Protein AF-A0A0L8V6G9-F1 (afdb_monomer_lite)

Secondary structure (DSSP, 8-state):
-HHHHHHHHHHHHHHHHSPPPPPP----TTTTT-HHHHHHHHSPPEEHHHHHS--GGGSPPGGG--TTHHHHHHHHHHHHHHHTTEEE-S--TT--HHHHHHHHHHTTTSEE---TTT-EEE----S-TTT-TTGGG--BTB---SS---GGGHHHHHHHHHHHHTTEEEEE-TTT--EEEEEHHHHH-HHHHHHHHS--GGG---GGGG-SS-EEEPPPPHHHHHHHHHHHHHT-S-HHHHHHHHHHHTSSSHHHHHHHHHHTSTTHHHHHHHHHHHHHHHHHHHHHHHHH--TT---------

Sequence (305 aa):
MKRYIEQLIEDLEQVAKNPPSPVYINTPPHLDNQPETAELALVPFKPISEWTSIPQEAFPQITDLEGDQWGRVNEAIFKVFDSLRLTLVDAPQEIPPEILYEVLTTNWDHPVQYLPSSGMDLELCTGNPQTCPYGDYCDCGEEFDEYELPEKFAACINPIAQSIDASLICYLNPETLEMEQIPKLLMDDPREYQLITGFGLEDEEMKHEQWEECYVFEPLDSSESFKIMERFAESLDDEILQEELFYVLNHRKPFANFKAVIDNSEHRENWFYFKMNWLEDHVKSIIYSEIHKIPGDSDDDELPF

pLDDT: mean 90.21, std 11.51, range [34.97, 98.56]

Structure (mmCIF, N/CA/C/O backbone):
data_AF-A0A0L8V6G9-F1
#
_entry.id   AF-A0A0L8V6G9-F1
#
loop_
_atom_site.group_PDB
_atom_site.id
_atom_site.type_symbol
_atom_site.label_atom_id
_atom_site.label_alt_id
_atom_site.label_comp_id
_atom_site.label_asym_id
_atom_site.label_entity_id
_atom_site.label_seq_id
_atom_site.pdbx_PDB_ins_code
_atom_site.Cartn_x
_atom_site.Cartn_y
_atom_site.Cartn_z
_atom_site.occupancy
_atom_site.B_iso_or_equiv
_atom_site.auth_seq_id
_atom_site.auth_comp_id
_atom_site.auth_asym_id
_atom_site.auth_atom_id
_atom_site.pdbx_PDB_model_num
ATOM 1 N N . MET A 1 1 ? -8.189 -11.793 41.006 1.00 89.25 1 MET A N 1
ATOM 2 C CA . MET A 1 1 ? -8.432 -11.409 39.608 1.00 89.25 1 MET A CA 1
ATOM 3 C C . MET A 1 1 ? -9.741 -11.962 39.053 1.00 89.25 1 MET A C 1
ATOM 5 O O . MET A 1 1 ? -10.603 -11.166 38.736 1.00 89.25 1 MET A O 1
ATOM 9 N N . LYS A 1 2 ? -9.982 -13.283 39.056 1.00 88.88 2 LYS A N 1
ATOM 10 C CA . LYS A 1 2 ? -11.203 -13.904 38.488 1.00 88.88 2 LYS A CA 1
ATOM 11 C C . LYS A 1 2 ? -12.544 -13.181 38.748 1.00 88.88 2 LYS A C 1
ATOM 13 O O . LYS A 1 2 ? -13.247 -12.867 37.801 1.00 88.88 2 LYS A O 1
ATOM 18 N N . ARG A 1 3 ? -12.873 -12.867 40.009 1.00 93.56 3 ARG A N 1
ATOM 19 C CA . ARG A 1 3 ? -14.121 -12.156 40.362 1.00 93.56 3 ARG A CA 1
ATOM 20 C C . ARG A 1 3 ? -14.205 -10.739 39.773 1.00 93.56 3 ARG A C 1
ATOM 22 O O . ARG A 1 3 ? -15.294 -10.263 39.499 1.00 93.56 3 ARG A O 1
ATOM 29 N N . TYR A 1 4 ? -13.067 -10.062 39.633 1.00 96.25 4 TYR A N 1
ATOM 30 C CA . TYR A 1 4 ? -13.008 -8.729 39.032 1.00 96.25 4 TYR A CA 1
ATOM 31 C C . TYR A 1 4 ? -13.302 -8.798 37.532 1.00 96.25 4 TYR A C 1
ATOM 33 O O . TYR A 1 4 ? -14.138 -8.048 37.055 1.00 96.25 4 TYR A O 1
ATOM 41 N N . ILE A 1 5 ? -12.706 -9.768 36.828 1.00 95.56 5 ILE A N 1
ATOM 42 C CA . ILE A 1 5 ? -12.992 -10.027 35.408 1.00 95.56 5 ILE A CA 1
ATOM 43 C C . ILE A 1 5 ? -14.471 -10.361 35.190 1.00 95.56 5 ILE A C 1
ATOM 45 O O . ILE A 1 5 ? -15.087 -9.845 34.267 1.00 95.56 5 ILE A O 1
ATOM 49 N N . GLU A 1 6 ? -15.054 -11.203 36.049 1.00 96.38 6 GLU A N 1
ATOM 50 C CA . GLU A 1 6 ? -16.485 -11.528 35.985 1.00 96.38 6 GLU A CA 1
ATOM 51 C C . GLU A 1 6 ? -17.355 -10.269 36.128 1.00 96.38 6 GLU A C 1
ATOM 53 O O . GLU A 1 6 ? -18.264 -10.081 35.327 1.00 96.38 6 GLU A O 1
ATOM 58 N N . GLN A 1 7 ? -17.029 -9.374 37.068 1.00 97.81 7 GLN A N 1
ATOM 59 C CA . GLN A 1 7 ? -17.737 -8.099 37.220 1.00 97.81 7 GLN A CA 1
ATOM 60 C C . GLN A 1 7 ? -17.552 -7.177 36.006 1.00 97.81 7 GLN A C 1
ATOM 62 O O . GLN A 1 7 ? -18.527 -6.615 35.528 1.00 97.81 7 GLN A O 1
ATOM 67 N N . LEU A 1 8 ? -16.329 -7.048 35.482 1.00 98.00 8 LEU A N 1
ATOM 68 C CA . LEU A 1 8 ? -16.043 -6.221 34.305 1.00 98.00 8 LEU A CA 1
ATOM 69 C C . LEU A 1 8 ? -16.854 -6.683 33.085 1.00 98.00 8 LEU A C 1
ATOM 71 O O . LEU A 1 8 ? -17.433 -5.865 32.377 1.00 98.00 8 LEU A O 1
ATOM 75 N N . ILE A 1 9 ? -16.933 -7.997 32.863 1.00 98.12 9 ILE A N 1
ATOM 76 C CA . ILE A 1 9 ? -17.753 -8.577 31.793 1.00 98.12 9 ILE A CA 1
ATOM 77 C C . ILE A 1 9 ? -19.237 -8.261 32.017 1.00 98.12 9 ILE A C 1
ATOM 79 O O . ILE A 1 9 ? -19.922 -7.880 31.071 1.00 98.12 9 ILE A O 1
ATOM 83 N N . GLU A 1 10 ? -19.743 -8.396 33.246 1.00 98.12 10 GLU A N 1
ATOM 84 C CA . GLU A 1 10 ? -21.129 -8.035 33.574 1.00 98.12 10 GLU A CA 1
ATOM 85 C C . GLU A 1 10 ? -21.419 -6.551 33.302 1.00 98.12 10 GLU A C 1
ATOM 87 O O . GLU A 1 10 ? -22.469 -6.230 32.741 1.00 98.12 10 GLU A O 1
ATOM 92 N N . ASP A 1 11 ? -20.484 -5.663 33.643 1.00 98.12 11 ASP A N 1
ATOM 93 C CA . ASP A 1 11 ? -20.607 -4.221 33.426 1.00 98.12 11 ASP A CA 1
ATOM 94 C C . ASP A 1 11 ? -20.636 -3.888 31.920 1.00 98.12 11 ASP A C 1
ATOM 96 O O . ASP A 1 11 ? -21.534 -3.173 31.464 1.00 98.12 11 ASP A O 1
ATOM 100 N N . LEU A 1 12 ? -19.734 -4.480 31.125 1.00 98.38 12 LEU A N 1
ATOM 101 C CA . LEU A 1 12 ? -19.726 -4.366 29.658 1.00 98.38 12 LEU A CA 1
ATOM 102 C C . LEU A 1 12 ? -21.033 -4.885 29.041 1.00 98.38 12 LEU A C 1
ATOM 104 O O . LEU A 1 12 ? -21.651 -4.218 28.211 1.00 98.38 12 LEU A O 1
ATOM 108 N N . GLU A 1 13 ? -21.515 -6.052 29.474 1.00 98.12 13 GLU A N 1
ATOM 109 C CA . GLU A 1 13 ? -22.782 -6.597 28.982 1.00 98.12 13 GLU A CA 1
ATOM 110 C C . GLU A 1 13 ? -23.989 -5.736 29.358 1.00 98.12 13 GLU A C 1
ATOM 112 O O . GLU A 1 13 ? -24.980 -5.692 28.622 1.00 98.12 13 GLU A O 1
ATOM 117 N N . GLN A 1 14 ? -23.948 -5.087 30.519 1.00 97.69 14 GLN A N 1
ATOM 118 C CA . GLN A 1 14 ? -25.017 -4.207 30.964 1.00 97.69 14 GLN A CA 1
ATOM 119 C C . GLN A 1 14 ? -25.092 -2.947 30.096 1.00 97.69 14 GLN A C 1
ATOM 121 O O . GLN A 1 14 ? -26.206 -2.533 29.751 1.00 97.69 14 GLN A O 1
ATOM 126 N N . VAL A 1 15 ? -23.936 -2.394 29.709 1.00 96.12 15 VAL A N 1
ATOM 127 C CA . VAL A 1 15 ? -23.827 -1.309 28.721 1.00 96.12 15 VAL A CA 1
ATOM 128 C C . VAL A 1 15 ? -24.344 -1.773 27.364 1.00 96.12 15 VAL A C 1
ATOM 130 O O . VAL A 1 15 ? -25.219 -1.125 26.803 1.00 96.12 15 VAL A O 1
ATOM 133 N N . ALA A 1 16 ? -23.908 -2.935 26.874 1.00 96.81 16 ALA A N 1
ATOM 134 C CA . ALA A 1 16 ? -24.360 -3.459 25.584 1.00 96.81 16 ALA A CA 1
ATOM 135 C C . ALA A 1 16 ? -25.889 -3.653 25.514 1.00 96.81 16 ALA A C 1
ATOM 137 O O . ALA A 1 16 ? -26.521 -3.397 24.490 1.00 96.81 16 ALA A O 1
ATOM 138 N N . LYS A 1 17 ? -26.515 -4.081 26.620 1.00 97.19 17 LYS A N 1
ATOM 139 C CA . LYS A 1 17 ? -27.981 -4.226 26.728 1.00 97.19 17 LYS A CA 1
ATOM 140 C C . LYS A 1 17 ? -28.710 -2.884 26.835 1.00 97.19 17 LYS A C 1
ATOM 142 O O . LYS A 1 17 ? -29.898 -2.823 26.526 1.00 97.19 17 LYS A O 1
ATOM 147 N N . ASN A 1 18 ? -28.037 -1.844 27.323 1.00 95.44 18 ASN A N 1
ATOM 148 C CA . ASN A 1 18 ? -28.608 -0.522 27.579 1.00 95.44 18 ASN A CA 1
ATOM 149 C C . ASN A 1 18 ? -27.632 0.554 27.081 1.00 95.44 18 ASN A C 1
ATOM 151 O O . ASN A 1 18 ? -27.023 1.241 27.910 1.00 95.44 18 ASN A O 1
ATOM 155 N N . PRO A 1 19 ? -27.455 0.683 25.751 1.00 91.19 19 PRO A N 1
ATOM 156 C CA . PRO A 1 19 ? -26.494 1.620 25.193 1.00 91.19 19 PRO A CA 1
ATOM 157 C C . PRO A 1 19 ? -26.839 3.061 25.598 1.00 91.19 19 PRO A C 1
ATOM 159 O O . PRO A 1 19 ? -28.000 3.360 25.921 1.00 91.19 19 PRO A O 1
ATOM 162 N N . PRO A 1 20 ? -25.853 3.975 25.583 1.00 87.56 20 PRO A N 1
ATOM 163 C CA . PRO A 1 20 ? -26.086 5.380 25.875 1.00 87.56 20 PRO A CA 1
ATOM 164 C C . PRO A 1 20 ? -27.191 5.959 24.987 1.00 87.56 20 PRO A C 1
ATOM 166 O O . PRO A 1 20 ? -27.474 5.485 23.885 1.00 87.56 20 PRO A O 1
ATOM 169 N N . SER A 1 21 ? -27.846 7.012 25.477 1.00 86.69 21 SER A N 1
ATOM 170 C CA . SER A 1 21 ? -28.822 7.729 24.656 1.00 86.69 21 SER A CA 1
ATOM 171 C C . SER A 1 21 ? -28.103 8.485 23.535 1.00 86.69 21 SER A C 1
ATOM 173 O O . SER A 1 21 ? -27.089 9.131 23.815 1.00 86.69 21 SER A O 1
ATOM 175 N N . PRO A 1 22 ? -28.630 8.459 22.298 1.00 84.38 22 PRO A N 1
ATOM 176 C CA . PRO A 1 22 ? -28.091 9.256 21.204 1.00 84.38 22 PRO A CA 1
ATOM 177 C C . PRO A 1 22 ? -28.001 10.737 21.573 1.00 84.38 22 PRO A C 1
ATOM 179 O O . PRO A 1 22 ? -28.870 11.274 22.271 1.00 84.38 22 PRO A O 1
ATOM 182 N N . VAL A 1 23 ? -26.956 11.407 21.091 1.00 86.81 23 VAL A N 1
ATOM 183 C CA . VAL A 1 23 ? -26.801 12.849 21.296 1.00 86.81 23 VAL A CA 1
ATOM 184 C C . VAL A 1 23 ? -27.902 13.586 20.545 1.00 86.81 23 VAL A C 1
ATOM 186 O O . VAL A 1 23 ? -28.171 13.321 19.377 1.00 86.81 23 VAL A O 1
ATOM 189 N N . TYR A 1 24 ? -28.530 14.552 21.213 1.00 86.56 24 TYR A N 1
ATOM 190 C CA . TYR A 1 24 ? -29.431 15.471 20.535 1.00 86.56 24 TYR A CA 1
ATOM 191 C C . TYR A 1 24 ? -28.632 16.385 19.601 1.00 86.56 24 TYR A C 1
ATOM 193 O O . TYR A 1 24 ? -27.825 17.195 20.063 1.00 86.56 24 TYR A O 1
ATOM 201 N N . ILE A 1 25 ? -28.899 16.284 18.301 1.00 87.31 25 ILE A N 1
ATOM 202 C CA . ILE A 1 25 ? -28.343 17.161 17.270 1.00 87.31 25 ILE A CA 1
ATOM 203 C C . ILE A 1 25 ? -29.410 18.151 16.797 1.00 87.31 25 ILE A C 1
ATOM 205 O O . ILE A 1 25 ? -30.581 17.807 16.644 1.00 87.31 25 ILE A O 1
ATOM 209 N N . ASN A 1 26 ? -29.013 19.404 16.576 1.00 86.69 26 ASN A N 1
ATOM 210 C CA . ASN A 1 26 ? -29.883 20.406 15.968 1.00 86.69 26 ASN A CA 1
ATOM 211 C C . ASN A 1 26 ? -29.598 20.465 14.465 1.00 86.69 26 ASN A C 1
ATOM 213 O O . ASN A 1 26 ? -28.656 21.142 14.053 1.00 86.69 26 ASN A O 1
ATOM 217 N N . THR A 1 27 ? -30.383 19.735 13.672 1.00 85.56 27 THR A N 1
ATOM 218 C CA . THR A 1 27 ? -30.190 19.624 12.222 1.00 85.56 27 THR A CA 1
ATOM 219 C C . THR A 1 27 ? -30.396 20.978 11.530 1.00 85.56 27 THR A C 1
ATOM 221 O O . THR A 1 27 ? -31.449 21.601 11.679 1.00 85.56 27 THR A O 1
ATOM 224 N N . PRO A 1 28 ? -29.398 21.480 10.784 1.00 87.38 28 PRO A N 1
ATOM 225 C CA . PRO A 1 28 ? -29.556 22.666 9.957 1.00 87.38 28 PRO A CA 1
ATOM 226 C C . PRO A 1 28 ? -30.560 22.432 8.816 1.00 87.38 28 PRO A C 1
ATOM 228 O O . PRO A 1 28 ? -30.533 21.357 8.222 1.00 87.38 28 PRO A O 1
ATOM 231 N N . PRO A 1 29 ? -31.313 23.458 8.367 1.00 90.06 29 PRO A N 1
ATOM 232 C CA . PRO A 1 29 ? -32.337 23.297 7.327 1.00 90.06 29 PRO A CA 1
ATOM 233 C C . PRO A 1 29 ? -31.860 22.683 6.001 1.00 90.06 29 PRO A C 1
ATOM 235 O O . PRO A 1 29 ? -32.641 22.089 5.264 1.00 90.06 29 PRO A O 1
ATOM 238 N N . HIS A 1 30 ? -30.576 22.841 5.662 1.00 88.31 30 HIS A N 1
ATOM 239 C CA . HIS A 1 30 ? -29.997 22.265 4.444 1.00 88.31 30 HIS A CA 1
ATOM 240 C C . HIS A 1 30 ? -29.691 20.762 4.567 1.00 88.31 30 HIS A C 1
ATOM 242 O O . HIS A 1 30 ? -29.497 20.115 3.543 1.00 88.31 30 HIS A O 1
ATOM 248 N N . LEU A 1 31 ? -29.688 20.212 5.787 1.00 87.62 31 LEU A N 1
ATOM 249 C CA . LEU A 1 31 ? -29.503 18.790 6.090 1.00 87.62 31 LEU A CA 1
ATOM 250 C C . LEU A 1 31 ? -30.796 18.110 6.575 1.00 87.62 31 LEU A C 1
ATOM 252 O O . LEU A 1 31 ? -30.770 16.927 6.895 1.00 87.62 31 LEU A O 1
ATOM 256 N N . ASP A 1 32 ? -31.940 18.808 6.592 1.00 85.62 32 ASP A N 1
ATOM 257 C CA . ASP A 1 32 ? -33.225 18.259 7.070 1.00 85.62 32 ASP A CA 1
ATOM 258 C C . ASP A 1 32 ? -33.639 16.970 6.337 1.00 85.62 32 ASP A C 1
ATOM 260 O O . ASP A 1 32 ? -34.279 16.096 6.917 1.00 85.62 32 ASP A O 1
ATOM 264 N N . ASN A 1 33 ? -33.253 16.836 5.064 1.00 89.19 33 ASN A N 1
ATOM 265 C CA . ASN A 1 33 ? -33.529 15.652 4.243 1.00 89.19 33 ASN A CA 1
ATOM 266 C C . ASN A 1 33 ? -32.351 14.659 4.187 1.00 89.19 33 ASN A C 1
ATOM 268 O O . ASN A 1 33 ? -32.408 13.699 3.422 1.00 89.19 33 ASN A O 1
ATOM 272 N N . GLN A 1 34 ? -31.279 14.900 4.947 1.00 88.56 34 GLN A N 1
ATOM 273 C CA . GLN A 1 34 ? -30.055 14.093 4.979 1.00 88.56 34 GLN A CA 1
ATOM 274 C C . GLN A 1 34 ? -29.669 13.771 6.435 1.00 88.56 34 GLN A C 1
ATOM 276 O O . GLN A 1 34 ? -28.651 14.255 6.934 1.00 88.56 34 GLN A O 1
ATOM 281 N N . PRO A 1 35 ? -30.492 12.978 7.148 1.00 85.12 35 PRO A N 1
ATOM 282 C CA . PRO A 1 35 ? -30.305 12.725 8.576 1.00 85.12 35 PRO A CA 1
ATOM 283 C C . PRO A 1 35 ? -28.973 12.036 8.901 1.00 85.12 35 PRO A C 1
ATOM 285 O O . PRO A 1 35 ? -28.348 12.404 9.886 1.00 85.12 35 PRO A O 1
ATOM 288 N N . GLU A 1 36 ? -28.504 11.107 8.064 1.00 89.94 36 GLU A N 1
ATOM 289 C CA . GLU A 1 36 ? -27.209 10.425 8.244 1.00 89.94 36 GLU A CA 1
ATOM 290 C C . GLU A 1 36 ? -26.031 11.398 8.087 1.00 89.94 36 GLU A C 1
ATOM 292 O O . GLU A 1 36 ? -25.122 11.423 8.911 1.00 89.94 36 GLU A O 1
ATOM 297 N N . THR A 1 37 ? -26.081 12.282 7.084 1.00 90.06 37 THR A N 1
ATOM 298 C CA . THR A 1 37 ? -25.073 13.338 6.897 1.00 90.06 37 THR A CA 1
ATOM 299 C C . THR A 1 37 ? -25.066 14.322 8.067 1.00 90.06 37 THR A C 1
ATOM 301 O O . THR A 1 37 ? -24.002 14.757 8.501 1.00 90.06 37 THR A O 1
ATOM 304 N N . ALA A 1 38 ? -26.241 14.670 8.602 1.00 90.50 38 ALA A N 1
ATOM 305 C CA . ALA A 1 38 ? -26.345 15.500 9.799 1.00 90.50 38 ALA A CA 1
ATOM 306 C C . ALA A 1 38 ? -25.770 14.802 11.038 1.00 90.50 38 ALA A C 1
ATOM 308 O O . ALA A 1 38 ? -25.087 15.448 11.827 1.00 90.50 38 ALA A O 1
ATOM 309 N N . GLU A 1 39 ? -26.035 13.505 11.207 1.00 91.19 39 GLU A N 1
ATOM 310 C CA . GLU A 1 39 ? -25.508 12.689 12.304 1.00 91.19 39 GLU A CA 1
ATOM 311 C C . GLU A 1 39 ? -23.975 12.668 12.264 1.00 91.19 39 GLU A C 1
ATOM 313 O O . GLU A 1 39 ? -23.335 13.118 13.216 1.00 91.19 39 GLU A O 1
ATOM 318 N N . LEU A 1 40 ? -23.395 12.288 11.121 1.00 91.88 40 LEU A N 1
ATOM 319 C CA . LEU A 1 40 ? -21.947 12.244 10.905 1.00 91.88 40 LEU A CA 1
ATOM 320 C C . LEU A 1 40 ? -21.272 13.606 11.133 1.00 91.88 40 LEU A C 1
ATOM 322 O O . LEU A 1 40 ? -20.196 13.678 11.721 1.00 91.88 40 LEU A O 1
ATOM 326 N N . ALA A 1 41 ? -21.899 14.702 10.697 1.00 91.44 41 ALA A N 1
ATOM 327 C CA . ALA A 1 41 ? -21.315 16.037 10.813 1.00 91.44 41 ALA A CA 1
ATOM 328 C C . ALA A 1 41 ? -21.434 16.661 12.217 1.00 91.44 41 ALA A C 1
ATOM 330 O O . ALA A 1 41 ? -20.657 17.557 12.551 1.00 91.44 41 ALA A O 1
ATOM 331 N N . LEU A 1 42 ? -22.434 16.267 13.017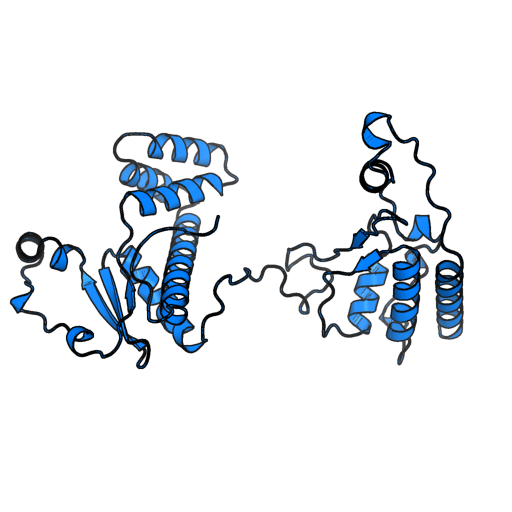 1.00 91.88 42 LEU A N 1
ATOM 332 C CA . LEU A 1 42 ? -22.801 16.975 14.254 1.00 91.88 42 LEU A CA 1
ATOM 333 C C . LEU A 1 42 ? -22.586 16.161 15.532 1.00 91.88 42 LEU A C 1
ATOM 335 O O . LEU A 1 42 ? -22.486 16.757 16.609 1.00 91.88 42 LEU A O 1
ATOM 339 N N . VAL A 1 43 ? -22.533 14.829 15.456 1.00 94.38 43 VAL A N 1
ATOM 340 C CA . VAL A 1 43 ? -22.208 13.993 16.617 1.00 94.38 43 VAL A CA 1
ATOM 341 C C . VAL A 1 43 ? -20.721 14.173 16.951 1.00 94.38 43 VAL A C 1
ATOM 343 O O . VAL A 1 43 ? -19.879 14.043 16.069 1.00 94.38 43 VAL A O 1
ATOM 346 N N . PRO A 1 44 ? -20.347 14.490 18.202 1.00 94.81 44 PRO A N 1
ATOM 347 C CA . PRO A 1 44 ? -18.946 14.683 18.553 1.00 94.81 44 PRO A CA 1
ATOM 348 C C . PRO A 1 44 ? -18.196 13.351 18.621 1.00 94.81 44 PRO A C 1
ATOM 350 O O . PRO A 1 44 ? -18.749 12.345 19.065 1.00 94.81 44 PRO A O 1
ATOM 353 N N . PHE A 1 45 ? -16.907 13.387 18.294 1.00 96.38 45 PHE A N 1
ATOM 354 C CA . PHE A 1 45 ? -15.980 12.324 18.667 1.00 96.38 45 PHE A CA 1
ATOM 355 C C . PHE A 1 45 ? -15.746 12.356 20.174 1.00 96.38 45 PHE A C 1
ATOM 357 O O . PHE A 1 45 ? -15.449 13.414 20.739 1.00 96.38 45 PHE A O 1
ATOM 364 N N . LYS A 1 46 ? -15.878 11.200 20.822 1.00 96.38 46 LYS A N 1
ATOM 365 C CA . LYS A 1 46 ? -15.528 11.009 22.230 1.00 96.38 46 LYS A CA 1
ATOM 366 C C . LYS A 1 46 ? -14.926 9.624 22.458 1.00 96.38 46 LYS A C 1
ATOM 368 O O . LYS A 1 46 ? -15.304 8.696 21.745 1.00 96.38 46 LYS A O 1
ATOM 373 N N . PRO A 1 47 ? -14.059 9.469 23.467 1.00 97.31 47 PRO A N 1
ATOM 374 C CA . PRO A 1 47 ? -13.616 8.165 23.949 1.00 97.31 47 PRO A CA 1
ATOM 375 C C . PRO A 1 47 ? -14.781 7.203 24.221 1.00 97.31 47 PRO A C 1
ATOM 377 O O . PRO A 1 47 ? -15.841 7.621 24.707 1.00 97.31 47 PRO A O 1
ATOM 380 N N . ILE A 1 48 ? -14.579 5.902 23.997 1.00 96.69 48 ILE A N 1
ATOM 381 C CA . ILE A 1 48 ? -15.577 4.874 24.348 1.00 96.69 48 ILE A CA 1
ATOM 382 C C . ILE A 1 48 ? -15.829 4.879 25.860 1.00 96.69 48 ILE A C 1
ATOM 384 O O . ILE A 1 48 ? -16.963 4.677 26.305 1.00 96.69 48 ILE A O 1
ATOM 388 N N . SER A 1 49 ? -14.816 5.202 26.666 1.00 97.25 49 SER A N 1
ATOM 389 C CA . SER A 1 49 ? -14.967 5.374 28.111 1.00 97.25 49 SER A CA 1
ATOM 390 C C . SER A 1 49 ? -15.980 6.449 28.503 1.00 97.25 49 SER A C 1
ATOM 392 O O . SER A 1 49 ? -16.736 6.255 29.455 1.00 97.25 49 SER A O 1
ATOM 394 N N . GLU A 1 50 ? -16.080 7.548 27.751 1.00 96.69 50 GLU A N 1
ATOM 395 C CA . GLU A 1 50 ? -17.085 8.586 27.993 1.00 96.69 50 GLU A CA 1
ATOM 396 C C . GLU A 1 50 ? -18.489 8.127 27.592 1.00 96.69 50 GLU A C 1
ATOM 398 O O . GLU A 1 50 ? -19.460 8.419 28.293 1.00 96.69 50 GLU A O 1
ATOM 403 N N . TRP A 1 51 ? -18.610 7.397 26.480 1.00 94.88 51 TRP A N 1
ATOM 404 C CA . TRP A 1 51 ? -19.893 6.861 26.020 1.00 94.88 51 TRP A CA 1
ATOM 405 C C . TRP A 1 51 ? -20.458 5.808 26.972 1.00 94.88 51 TRP A C 1
ATOM 407 O O . TRP A 1 51 ? -21.660 5.780 27.235 1.00 94.88 51 TRP A O 1
ATOM 417 N N . THR A 1 52 ? -19.588 4.951 27.496 1.00 95.25 52 THR A N 1
ATOM 418 C CA . THR A 1 52 ? -19.962 3.768 28.283 1.00 95.25 52 THR A CA 1
ATOM 419 C C . THR A 1 52 ? -19.867 3.992 29.789 1.00 95.25 52 THR A C 1
ATOM 421 O O . THR A 1 52 ? -20.428 3.220 30.561 1.00 95.25 52 THR A O 1
ATOM 424 N N . SER A 1 53 ? -19.180 5.056 30.219 1.00 95.81 53 SER A N 1
ATOM 425 C CA . SER A 1 53 ? -18.772 5.288 31.612 1.00 95.81 53 SER A CA 1
ATOM 426 C C . SER A 1 53 ? -17.859 4.196 32.195 1.00 95.81 53 SER A C 1
ATOM 428 O O . SER A 1 53 ? -17.733 4.098 33.417 1.00 95.81 53 SER A O 1
ATOM 430 N N . ILE A 1 54 ? -17.212 3.389 31.344 1.00 97.12 54 ILE A N 1
ATOM 431 C CA . ILE A 1 54 ? -16.206 2.394 31.737 1.00 97.12 54 ILE A CA 1
ATOM 432 C C . ILE A 1 54 ? -14.823 2.979 31.426 1.00 97.12 54 ILE A C 1
ATOM 434 O O . ILE A 1 54 ? -14.481 3.092 30.249 1.00 97.12 54 ILE A O 1
ATOM 438 N N . PRO A 1 55 ? -14.030 3.377 32.436 1.00 97.88 55 PRO A N 1
ATOM 439 C CA . PRO A 1 55 ? -12.718 3.976 32.204 1.00 97.88 55 PRO A CA 1
ATOM 440 C C . PRO A 1 55 ? -11.726 2.946 31.647 1.00 97.88 55 PRO A C 1
ATOM 442 O O . PRO A 1 55 ? -11.823 1.762 31.972 1.00 97.88 55 PRO A O 1
ATOM 445 N N . GLN A 1 56 ? -10.744 3.389 30.858 1.00 97.81 56 GLN A N 1
ATOM 446 C CA . GLN A 1 56 ? -9.707 2.511 30.304 1.00 97.81 56 GLN A CA 1
ATOM 447 C C . GLN A 1 56 ? -8.923 1.763 31.402 1.00 97.81 56 GLN A C 1
ATOM 449 O O . GLN A 1 56 ? -8.538 0.608 31.238 1.00 97.81 56 GLN A O 1
ATOM 454 N N . GLU A 1 57 ? -8.749 2.362 32.580 1.00 96.81 57 GLU A N 1
ATOM 455 C CA . GLU A 1 57 ? -8.070 1.729 33.715 1.00 96.81 57 GLU A CA 1
ATOM 456 C C . GLU A 1 57 ? -8.897 0.621 34.393 1.00 96.81 57 GLU A C 1
ATOM 458 O O . GLU A 1 57 ? -8.399 -0.046 35.303 1.00 96.81 57 GLU A O 1
ATOM 463 N N . ALA A 1 58 ? -10.155 0.414 33.983 1.00 97.31 58 ALA A N 1
ATOM 464 C CA . ALA A 1 58 ? -10.950 -0.734 34.418 1.00 97.31 58 ALA A CA 1
ATOM 465 C C . ALA A 1 58 ? -10.457 -2.054 33.802 1.00 97.31 58 ALA A C 1
ATOM 467 O O . ALA A 1 58 ? -10.781 -3.130 34.308 1.00 97.31 58 ALA A O 1
ATOM 468 N N . PHE A 1 59 ? -9.678 -1.994 32.721 1.00 97.81 59 PHE A N 1
ATOM 469 C CA . PHE A 1 59 ? -9.122 -3.181 32.090 1.00 97.81 59 PHE A CA 1
ATOM 470 C C . PHE A 1 59 ? -7.802 -3.580 32.774 1.00 97.81 59 PHE A C 1
ATOM 472 O O . PHE A 1 59 ? -6.875 -2.772 32.860 1.00 97.81 59 PHE A O 1
ATOM 479 N N . PRO A 1 60 ? -7.692 -4.814 33.301 1.00 95.69 60 PRO A N 1
ATOM 480 C CA . PRO A 1 60 ? -6.453 -5.286 33.908 1.00 95.69 60 PRO A CA 1
ATOM 481 C C . PRO A 1 60 ? -5.346 -5.479 32.871 1.00 95.69 60 PRO A C 1
ATOM 483 O O . PRO A 1 60 ? -5.606 -5.671 31.682 1.00 95.69 60 PRO A O 1
ATOM 486 N N . GLN A 1 61 ? -4.098 -5.467 33.336 1.00 93.31 61 GLN A N 1
ATOM 487 C CA . GLN A 1 61 ? -2.947 -5.701 32.468 1.00 93.31 61 GLN A CA 1
ATOM 488 C C . GLN A 1 61 ? -2.964 -7.133 31.947 1.00 93.31 61 GLN A C 1
ATOM 490 O O . GLN A 1 61 ? -3.377 -8.047 32.656 1.00 93.31 61 GLN A O 1
ATOM 495 N N . ILE A 1 62 ? -2.449 -7.347 30.740 1.00 91.31 62 ILE A N 1
ATOM 496 C CA . ILE A 1 62 ? -2.442 -8.657 30.081 1.00 91.31 62 ILE A CA 1
ATOM 497 C C . ILE A 1 62 ? -1.865 -9.778 30.970 1.00 91.31 62 ILE A C 1
ATOM 499 O O . ILE A 1 62 ? -2.400 -10.881 31.034 1.00 91.31 62 ILE A O 1
ATOM 503 N N . THR A 1 63 ? -0.831 -9.461 31.755 1.00 92.00 63 THR A N 1
ATOM 504 C CA . THR A 1 63 ? -0.160 -10.381 32.688 1.00 92.00 63 THR A CA 1
ATOM 505 C C . THR A 1 63 ? -1.008 -10.802 33.889 1.00 92.00 63 THR A C 1
ATOM 507 O O . THR A 1 63 ? -0.635 -11.736 34.596 1.00 92.00 63 THR A O 1
ATOM 510 N N . ASP A 1 64 ? -2.107 -10.097 34.161 1.00 92.19 64 ASP A N 1
ATOM 511 C CA . ASP A 1 64 ? -3.039 -10.413 35.242 1.00 92.19 64 ASP A CA 1
ATOM 512 C C . ASP A 1 64 ? -4.106 -11.437 34.816 1.00 92.19 64 ASP A C 1
ATOM 514 O O . ASP A 1 64 ? -4.790 -12.004 35.678 1.00 92.19 64 ASP A O 1
ATOM 518 N N . LEU A 1 65 ? -4.279 -11.661 33.508 1.00 92.06 65 LEU A N 1
ATOM 519 C CA . LEU A 1 65 ? -5.283 -12.567 32.958 1.00 92.06 65 LEU A CA 1
ATOM 520 C C . LEU A 1 65 ? -4.724 -13.988 32.804 1.00 92.06 65 LEU A C 1
ATOM 522 O O . LEU A 1 65 ? -3.548 -14.209 32.530 1.00 92.06 65 LEU A O 1
ATOM 526 N N . GLU A 1 66 ? -5.599 -14.977 32.975 1.00 90.31 66 GLU A N 1
ATOM 527 C CA . GLU A 1 66 ? -5.268 -16.398 32.859 1.00 90.31 66 GLU A CA 1
ATOM 528 C C . GLU A 1 66 ? -6.309 -17.143 32.013 1.00 90.31 66 GLU A C 1
ATOM 530 O O . GLU A 1 66 ? -7.500 -16.821 32.023 1.00 90.31 66 GLU A O 1
ATOM 535 N N . GLY A 1 67 ? -5.879 -18.213 31.339 1.00 88.25 67 GLY A N 1
ATOM 536 C CA . GLY A 1 67 ? -6.779 -19.114 30.617 1.00 88.25 67 GLY A CA 1
ATOM 537 C C . GLY A 1 67 ? -7.491 -18.420 29.456 1.00 88.25 67 GLY A C 1
ATOM 538 O O . GLY A 1 67 ? -6.836 -17.904 28.562 1.00 88.25 67 GLY A O 1
ATOM 539 N N . ASP A 1 68 ? -8.822 -18.420 29.469 1.00 91.44 68 ASP A N 1
ATOM 540 C CA . ASP A 1 68 ? -9.696 -17.886 28.415 1.00 91.44 68 ASP A CA 1
ATOM 541 C C . ASP A 1 68 ? -10.232 -16.468 28.708 1.00 91.44 68 ASP A C 1
ATOM 543 O O . ASP A 1 68 ? -11.139 -15.987 28.029 1.00 91.44 68 ASP A O 1
ATOM 547 N N . GLN A 1 69 ? -9.700 -15.783 29.727 1.00 95.06 69 GLN A N 1
ATOM 548 C CA . GLN A 1 69 ? -10.257 -14.515 30.220 1.00 95.06 69 GLN A CA 1
ATOM 549 C C . GLN A 1 69 ? -10.253 -13.384 29.181 1.00 95.06 69 GLN A C 1
ATOM 551 O O . GLN A 1 69 ? -11.295 -12.777 28.966 1.00 95.06 69 GLN A O 1
ATOM 556 N N . TRP A 1 70 ? -9.124 -13.137 28.519 1.00 95.06 70 TRP A N 1
ATOM 557 C CA . TRP A 1 70 ? -8.944 -12.220 27.382 1.00 95.06 70 TRP A CA 1
ATOM 558 C C . TRP A 1 70 ? -10.029 -12.410 26.318 1.00 95.06 70 TRP A C 1
ATOM 560 O O . TRP A 1 70 ? -10.760 -11.473 26.021 1.00 95.06 70 TRP A O 1
ATOM 570 N N . GLY A 1 71 ? -10.225 -13.642 25.833 1.00 95.69 71 GLY A N 1
ATOM 571 C CA . GLY A 1 71 ? -11.258 -13.948 24.838 1.00 95.69 71 GLY A CA 1
ATOM 572 C C . GLY A 1 71 ? -12.668 -13.582 25.310 1.00 95.69 71 GLY A C 1
ATOM 573 O O . GLY A 1 71 ? -13.417 -12.933 24.587 1.00 95.69 71 GLY A O 1
ATOM 574 N N . ARG A 1 72 ? -13.012 -13.904 26.561 1.00 97.31 72 ARG A N 1
ATOM 575 C CA . ARG A 1 72 ? -14.322 -13.556 27.136 1.00 97.31 72 ARG A CA 1
ATOM 576 C C . ARG A 1 72 ? -14.521 -12.051 27.322 1.00 97.31 72 ARG A C 1
ATOM 578 O O . ARG A 1 72 ? -15.648 -11.574 27.206 1.00 97.31 72 ARG A O 1
ATOM 585 N N . VAL A 1 73 ? -13.459 -11.306 27.638 1.00 97.94 73 VAL A N 1
ATOM 586 C CA . VAL A 1 73 ? -13.526 -9.839 27.709 1.00 97.94 73 VAL A CA 1
ATOM 587 C C . VAL A 1 73 ? -13.656 -9.246 26.305 1.00 97.94 73 VAL A C 1
ATOM 589 O O . VAL A 1 73 ? -14.510 -8.386 26.118 1.00 97.94 73 VAL A O 1
ATOM 592 N N . ASN A 1 74 ? -12.925 -9.757 25.310 1.00 98.06 74 ASN A N 1
ATOM 593 C CA . ASN A 1 74 ? -13.061 -9.337 23.910 1.00 98.06 74 ASN A CA 1
ATOM 594 C C . ASN A 1 74 ? -14.495 -9.542 23.409 1.00 98.06 74 ASN A C 1
ATOM 596 O O . ASN A 1 74 ? -15.089 -8.623 22.858 1.00 98.06 74 ASN A O 1
ATOM 600 N N . GLU A 1 75 ? -15.100 -10.705 23.672 1.00 98.31 75 GLU A N 1
ATOM 601 C CA . GLU A 1 75 ? -16.510 -10.963 23.344 1.00 98.31 75 GLU A CA 1
ATOM 602 C C . GLU A 1 75 ? -17.461 -9.939 23.987 1.00 98.31 75 GLU A C 1
ATOM 604 O O . GLU A 1 75 ? -18.450 -9.531 23.377 1.00 98.31 75 GLU A O 1
ATOM 609 N N . ALA A 1 76 ? -17.192 -9.524 25.227 1.00 98.44 76 ALA A N 1
ATOM 610 C CA . ALA A 1 76 ? -17.990 -8.512 25.912 1.00 98.44 76 ALA A CA 1
ATOM 611 C C . ALA A 1 76 ? -17.771 -7.106 25.327 1.00 98.44 76 ALA A C 1
ATOM 613 O O . ALA A 1 76 ? -18.738 -6.359 25.183 1.00 98.44 76 ALA A O 1
ATOM 614 N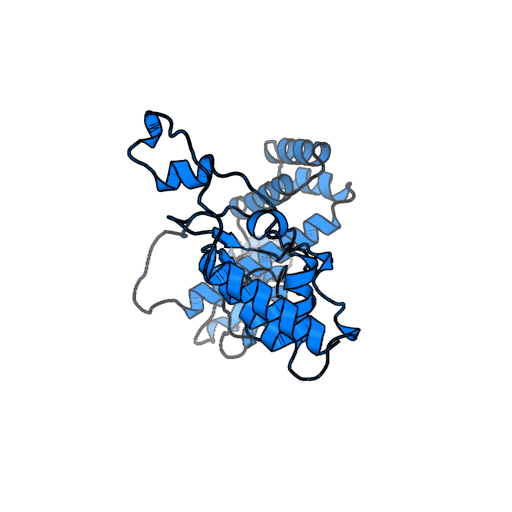 N . ILE A 1 77 ? -16.537 -6.772 24.940 1.00 98.56 77 ILE A N 1
ATOM 615 C CA . ILE A 1 77 ? -16.192 -5.532 24.233 1.00 98.56 77 ILE A CA 1
ATOM 616 C C . ILE A 1 77 ? -16.914 -5.459 22.883 1.00 98.56 77 ILE A C 1
ATOM 618 O O . ILE A 1 77 ? -17.566 -4.456 22.606 1.00 98.56 77 ILE A O 1
ATOM 622 N N . PHE A 1 78 ? -16.897 -6.524 22.076 1.00 98.44 78 PHE A N 1
ATOM 623 C CA . PHE A 1 78 ? -17.589 -6.523 20.782 1.00 98.44 78 PHE A CA 1
ATOM 624 C C . PHE A 1 78 ? -19.104 -6.349 20.921 1.00 98.44 78 PHE A C 1
ATOM 626 O O . PHE A 1 78 ? -19.703 -5.624 20.138 1.00 98.44 78 PHE A O 1
ATOM 633 N N . LYS A 1 79 ? -19.731 -6.889 21.976 1.00 98.56 79 LYS A N 1
ATOM 634 C CA . LYS A 1 79 ? -21.147 -6.589 22.267 1.00 98.56 79 LYS A CA 1
ATOM 635 C C . LYS A 1 79 ? -21.381 -5.097 22.536 1.00 98.56 79 LYS A C 1
ATOM 637 O O . LYS A 1 79 ? -22.433 -4.569 22.180 1.00 98.56 79 LYS A O 1
ATOM 642 N N . VAL A 1 80 ? -20.434 -4.420 23.191 1.00 98.06 80 VAL A N 1
ATOM 643 C CA . VAL A 1 80 ? -20.494 -2.963 23.381 1.00 98.06 80 VAL A CA 1
ATOM 644 C C . VAL A 1 80 ? -20.344 -2.254 22.037 1.00 98.06 80 VAL A C 1
ATOM 646 O O . VAL A 1 80 ? -21.151 -1.372 21.749 1.00 98.06 80 VAL A O 1
ATOM 649 N N . PHE A 1 81 ? -19.394 -2.668 21.195 1.00 98.06 81 PHE A N 1
ATOM 650 C CA . PHE A 1 81 ? -19.209 -2.114 19.849 1.00 98.06 81 PHE A CA 1
ATOM 651 C C . PHE A 1 81 ? -20.481 -2.260 19.008 1.00 98.06 81 PHE A C 1
ATOM 653 O O . PHE A 1 81 ? -20.994 -1.255 18.523 1.00 98.06 81 PHE A O 1
ATOM 660 N N . ASP A 1 82 ? -21.081 -3.452 18.966 1.00 97.62 82 ASP A N 1
ATOM 661 C CA . ASP A 1 82 ? -22.355 -3.714 18.286 1.00 97.62 82 ASP A CA 1
ATOM 662 C C . ASP A 1 82 ? -23.472 -2.785 18.789 1.00 97.62 82 ASP A C 1
ATOM 664 O O . ASP A 1 82 ? -24.242 -2.227 18.003 1.00 97.62 82 ASP A O 1
ATOM 668 N N . SER A 1 83 ? -23.557 -2.574 20.110 1.00 96.62 83 SER A N 1
ATOM 669 C CA . SER A 1 83 ? -24.565 -1.691 20.716 1.00 96.62 83 SER A CA 1
ATOM 670 C C . SER A 1 83 ? -24.375 -0.214 20.353 1.00 96.62 83 SER A C 1
ATOM 672 O O . SER A 1 83 ? -25.346 0.545 20.327 1.00 96.62 83 SER A O 1
ATOM 674 N N . LEU A 1 84 ? -23.136 0.176 20.046 1.00 95.94 84 LEU A N 1
ATOM 675 C CA . LEU A 1 84 ? -22.746 1.507 19.589 1.00 95.94 84 LEU A CA 1
ATOM 676 C C . LEU A 1 84 ? -22.659 1.606 18.054 1.00 95.94 84 LEU A C 1
ATOM 678 O O . LEU A 1 84 ? -22.349 2.678 17.541 1.00 95.94 84 LEU A O 1
ATOM 682 N N . ARG A 1 85 ? -22.954 0.521 17.321 1.00 96.38 85 ARG A N 1
ATOM 683 C CA . ARG A 1 85 ? -22.742 0.394 15.868 1.00 96.38 85 ARG A CA 1
ATOM 684 C C . ARG A 1 85 ? -21.317 0.741 15.422 1.00 96.38 85 ARG A C 1
ATOM 686 O O . ARG A 1 85 ? -21.132 1.414 14.410 1.00 96.38 85 ARG A O 1
ATOM 693 N N . LEU A 1 86 ? -20.333 0.293 16.192 1.00 97.75 86 LEU A N 1
ATOM 694 C CA . LEU A 1 86 ? -18.922 0.369 15.831 1.00 97.75 86 LEU A CA 1
ATOM 695 C C . LEU A 1 86 ? -18.508 -0.938 15.155 1.00 97.75 86 LEU A C 1
ATOM 697 O O . LEU A 1 86 ? -18.752 -2.012 15.705 1.00 97.75 86 LEU A O 1
ATOM 701 N N . THR A 1 87 ? -17.851 -0.842 14.005 1.00 97.75 87 THR A N 1
ATOM 702 C CA . THR A 1 87 ? -17.274 -1.993 13.302 1.00 97.75 87 THR A CA 1
ATOM 703 C C . THR A 1 87 ? -15.762 -1.844 13.303 1.00 97.75 87 THR A C 1
ATOM 705 O O . THR A 1 87 ? -15.255 -0.903 12.712 1.00 97.75 87 THR A O 1
ATOM 708 N N . LEU A 1 88 ? -15.028 -2.744 13.962 1.00 96.81 88 LEU A N 1
ATOM 709 C CA . LEU A 1 88 ? -13.566 -2.767 13.860 1.00 96.81 88 LEU A CA 1
ATOM 710 C C . LEU A 1 88 ? -13.189 -3.389 12.510 1.00 96.81 88 LEU A C 1
ATOM 712 O O . LEU A 1 88 ? -13.355 -4.597 12.337 1.00 96.81 88 LEU A O 1
ATOM 716 N N . VAL A 1 89 ? -12.768 -2.566 11.551 1.00 95.12 89 VAL A N 1
ATOM 717 C CA . VAL A 1 89 ? -12.622 -2.988 10.142 1.00 95.12 89 VAL A CA 1
ATOM 718 C C . VAL A 1 89 ? -11.227 -3.497 9.791 1.00 95.12 89 VAL A C 1
ATOM 720 O O . VAL A 1 89 ? -11.068 -4.208 8.805 1.00 95.12 89 VAL A O 1
ATOM 723 N N . ASP A 1 90 ? -10.233 -3.176 10.611 1.00 93.19 90 ASP A N 1
ATOM 724 C CA . ASP A 1 90 ? -8.815 -3.398 10.326 1.00 93.19 90 ASP A CA 1
ATOM 725 C C . ASP A 1 90 ? -8.154 -4.431 11.251 1.00 93.19 90 ASP A C 1
ATOM 727 O O . ASP A 1 90 ? -6.933 -4.578 11.257 1.00 93.19 90 ASP A O 1
ATOM 731 N N . ALA A 1 91 ? -8.947 -5.161 12.041 1.00 93.19 91 ALA A N 1
ATOM 732 C CA . ALA A 1 91 ? -8.433 -6.250 12.860 1.00 93.19 91 ALA A CA 1
ATOM 733 C C . ALA A 1 91 ? -7.967 -7.423 11.972 1.00 93.19 91 ALA A C 1
ATOM 735 O O . ALA A 1 91 ? -8.780 -7.970 11.218 1.00 93.19 91 ALA A O 1
ATOM 736 N N . PRO A 1 92 ? -6.707 -7.883 12.096 1.00 91.56 92 PRO A N 1
ATOM 737 C CA . PRO A 1 92 ? -6.218 -9.028 11.332 1.00 91.56 92 PRO A CA 1
ATOM 738 C C . PRO A 1 92 ? -7.011 -10.311 11.626 1.00 91.56 92 PRO A C 1
ATOM 740 O O . PRO A 1 92 ? -7.338 -10.596 12.780 1.00 91.56 92 PRO A O 1
ATOM 743 N N . GLN A 1 93 ? -7.287 -11.129 10.601 1.00 83.81 93 GLN A N 1
ATOM 744 C CA . GLN A 1 93 ? -8.158 -12.313 10.736 1.00 83.81 93 GLN A CA 1
ATOM 745 C C . GLN A 1 93 ? -7.623 -13.377 11.711 1.00 83.81 93 GLN A C 1
ATOM 747 O O . GLN A 1 93 ? -8.411 -14.066 12.359 1.00 83.81 93 GLN A O 1
ATOM 752 N N . GLU A 1 94 ? -6.299 -13.512 11.828 1.00 88.81 94 GLU A N 1
ATOM 753 C CA . GLU A 1 94 ? -5.640 -14.530 12.662 1.00 88.81 94 GLU A CA 1
ATOM 754 C C . GLU A 1 94 ? -4.985 -13.948 13.927 1.00 88.81 94 GLU A C 1
ATOM 756 O O . GLU A 1 94 ? -4.108 -14.575 14.525 1.00 88.81 94 GLU A O 1
ATOM 761 N N . ILE A 1 95 ? -5.407 -12.755 14.365 1.00 93.25 95 ILE A N 1
ATOM 762 C CA . ILE A 1 95 ? -4.849 -12.129 15.567 1.00 93.25 95 ILE A CA 1
ATOM 763 C C . ILE A 1 95 ? -5.119 -12.986 16.823 1.00 93.25 95 ILE A C 1
ATOM 765 O O . ILE A 1 95 ? -6.269 -13.360 17.092 1.00 93.25 95 ILE A O 1
ATOM 769 N N . PRO A 1 96 ? -4.094 -13.301 17.641 1.00 94.81 96 PRO A N 1
ATOM 770 C CA . PRO A 1 96 ? -4.304 -14.035 18.880 1.00 94.81 96 PRO A CA 1
ATOM 771 C C . PRO A 1 96 ? -5.214 -13.260 19.851 1.00 94.81 96 PRO A C 1
ATOM 773 O O . PRO A 1 96 ? -5.059 -12.040 19.987 1.00 94.81 96 PRO A O 1
ATOM 776 N N . PRO A 1 97 ? -6.138 -13.929 20.572 1.00 95.00 97 PRO A N 1
ATOM 777 C CA . PRO A 1 97 ? -7.076 -13.268 21.483 1.00 95.00 97 PRO A CA 1
ATOM 778 C C . PRO A 1 97 ? -6.405 -12.386 22.539 1.00 95.00 97 PRO A C 1
ATOM 780 O O . PRO A 1 97 ? -6.966 -11.370 22.950 1.00 95.00 97 PRO A O 1
ATOM 783 N N . GLU A 1 98 ? -5.213 -12.771 22.982 1.00 94.44 98 GLU A N 1
ATOM 784 C CA . GLU A 1 98 ? -4.393 -12.013 23.913 1.00 94.44 98 GLU A CA 1
ATOM 785 C C . GLU A 1 98 ? -3.934 -10.657 23.377 1.00 94.44 98 GLU A C 1
ATOM 787 O O . GLU A 1 98 ? -4.027 -9.655 24.085 1.00 94.44 98 GLU A O 1
ATOM 792 N N . ILE A 1 99 ? -3.482 -10.629 22.124 1.00 94.38 99 ILE A N 1
ATOM 793 C CA . ILE A 1 99 ? -3.013 -9.417 21.455 1.00 94.38 99 ILE A CA 1
ATOM 794 C C . ILE A 1 99 ? -4.213 -8.537 21.133 1.00 94.38 99 ILE A C 1
ATOM 796 O O . ILE A 1 99 ? -4.187 -7.341 21.397 1.00 94.38 99 ILE A O 1
ATOM 800 N N . LEU A 1 100 ? -5.312 -9.134 20.663 1.00 96.81 100 LEU A N 1
ATOM 801 C CA . LEU A 1 100 ? -6.554 -8.404 20.433 1.00 96.81 100 LEU A CA 1
ATOM 802 C C . LEU A 1 100 ? -7.076 -7.747 21.720 1.00 96.81 100 LEU A C 1
ATOM 804 O O . LEU A 1 100 ? -7.518 -6.603 21.688 1.00 96.81 100 LEU A O 1
ATOM 808 N N . TYR A 1 101 ? -6.983 -8.434 22.863 1.00 97.62 101 TYR A N 1
ATOM 809 C CA . TYR A 1 101 ? -7.329 -7.851 24.161 1.00 97.62 101 TYR A CA 1
ATOM 810 C C . TYR A 1 101 ? -6.461 -6.632 24.485 1.00 97.62 101 TYR A C 1
ATOM 812 O O . TYR A 1 101 ? -6.983 -5.588 24.879 1.00 97.62 101 TYR A O 1
ATOM 820 N N . GLU A 1 102 ? -5.145 -6.742 24.307 1.00 96.12 102 GLU A N 1
ATOM 821 C CA . GLU A 1 102 ? -4.227 -5.628 24.538 1.00 96.12 102 GLU A CA 1
ATOM 822 C C . GLU A 1 102 ? -4.547 -4.440 23.623 1.00 96.12 102 GLU A C 1
ATOM 824 O O . GLU A 1 102 ? -4.701 -3.324 24.114 1.00 96.12 102 GLU A O 1
ATOM 829 N N . VAL A 1 103 ? -4.762 -4.675 22.326 1.00 97.19 103 VAL A N 1
ATOM 830 C CA . VAL A 1 103 ? -5.138 -3.641 21.349 1.00 97.19 103 VAL A CA 1
ATOM 831 C C . VAL A 1 103 ? -6.428 -2.930 21.759 1.00 97.19 103 VAL A C 1
ATOM 833 O O . VAL A 1 103 ? -6.438 -1.705 21.887 1.00 97.19 103 VAL A O 1
ATOM 836 N N . LEU A 1 104 ? -7.506 -3.682 22.011 1.00 98.06 104 LEU A N 1
ATOM 837 C CA . LEU A 1 104 ? -8.821 -3.120 22.334 1.00 98.06 104 LEU A CA 1
ATOM 838 C C . LEU A 1 104 ? -8.795 -2.295 23.626 1.00 98.06 104 LEU A C 1
ATOM 840 O O . LEU A 1 104 ? -9.412 -1.236 23.707 1.00 98.06 104 LEU A O 1
ATOM 844 N N . THR A 1 105 ? -8.089 -2.783 24.647 1.00 97.69 105 THR A N 1
ATOM 845 C CA . THR A 1 105 ? -8.076 -2.148 25.971 1.00 97.69 105 THR A CA 1
ATOM 846 C C . THR A 1 105 ? -7.108 -0.975 26.055 1.00 97.69 105 THR A C 1
ATOM 848 O O . THR A 1 105 ? -7.427 0.025 26.692 1.00 97.69 105 THR A O 1
ATOM 851 N N . THR A 1 106 ? -5.959 -1.030 25.379 1.00 96.44 106 THR A N 1
ATOM 852 C CA . THR A 1 106 ? -5.014 0.100 25.325 1.00 96.44 106 THR A CA 1
ATOM 853 C C . THR A 1 106 ? -5.518 1.256 24.462 1.00 96.44 106 THR A C 1
ATOM 855 O O . THR A 1 106 ? -5.131 2.398 24.708 1.00 96.44 106 THR A O 1
ATOM 858 N N . ASN A 1 107 ? -6.422 0.979 23.516 1.00 97.12 107 ASN A N 1
ATOM 859 C CA . ASN A 1 107 ? -7.063 1.971 22.650 1.00 97.12 107 ASN A CA 1
ATOM 860 C C . ASN A 1 107 ? -8.520 2.263 23.044 1.00 97.12 107 ASN A C 1
ATOM 862 O O . ASN A 1 107 ? -9.273 2.820 22.248 1.00 97.12 107 ASN A O 1
ATOM 866 N N . TRP A 1 108 ? -8.941 1.923 24.266 1.00 97.75 108 TRP A N 1
ATOM 867 C CA . TRP A 1 108 ? -10.319 2.150 24.715 1.00 97.75 108 TRP A CA 1
ATOM 868 C C . TRP A 1 108 ? -10.723 3.634 24.691 1.00 97.75 108 TRP A C 1
ATOM 870 O O . TRP A 1 108 ? -11.883 3.971 24.442 1.00 97.75 108 TRP A O 1
ATOM 880 N N . ASP A 1 109 ? -9.756 4.531 24.892 1.00 97.00 109 ASP A N 1
ATOM 881 C CA . ASP A 1 109 ? -9.966 5.974 24.795 1.00 97.00 109 ASP A CA 1
ATOM 882 C C . ASP A 1 109 ? -9.803 6.552 23.377 1.00 97.00 109 ASP A C 1
ATOM 884 O O . ASP A 1 109 ? -9.830 7.775 23.204 1.00 97.00 109 ASP A O 1
ATOM 888 N N . HIS A 1 110 ? -9.684 5.705 22.345 1.00 94.81 110 HIS A N 1
ATOM 889 C CA . HIS A 1 110 ? -9.710 6.162 20.958 1.00 94.81 110 HIS A CA 1
ATOM 890 C C . HIS A 1 110 ? -11.030 6.915 20.675 1.00 94.81 110 HIS A C 1
ATOM 892 O O . HIS A 1 110 ? -12.110 6.410 21.005 1.00 94.81 110 HIS A O 1
ATOM 898 N N . PRO A 1 111 ? -10.990 8.136 20.105 1.00 96.19 111 PRO A N 1
ATOM 899 C CA . PRO A 1 111 ? -12.201 8.913 19.867 1.00 96.19 111 PRO A CA 1
ATOM 900 C C . PRO A 1 111 ? -13.103 8.271 18.806 1.00 96.19 111 PRO A C 1
ATOM 902 O O . PRO A 1 111 ? -12.689 8.077 17.671 1.00 96.19 111 PRO A O 1
ATOM 905 N N . VAL A 1 112 ? -14.370 8.035 19.147 1.00 96.75 112 VAL A N 1
ATOM 906 C CA . VAL A 1 112 ? -15.392 7.495 18.237 1.00 96.75 112 VAL A CA 1
ATOM 907 C C . VAL A 1 112 ? -16.665 8.340 18.248 1.00 96.75 112 VAL A C 1
ATOM 909 O O . VAL A 1 112 ? -16.970 9.041 19.221 1.00 96.75 112 VAL A O 1
ATOM 912 N N . GLN A 1 113 ? -17.447 8.251 17.177 1.00 95.31 113 GLN A N 1
ATOM 913 C CA . GLN A 1 113 ? -18.805 8.775 17.096 1.00 95.31 113 GLN A CA 1
ATOM 914 C C . GLN A 1 113 ? -19.802 7.636 17.308 1.00 95.31 113 GLN A C 1
ATOM 916 O O . GLN A 1 113 ? -19.788 6.631 16.605 1.00 95.31 113 GLN A O 1
ATOM 921 N N . TYR A 1 114 ? -20.722 7.813 18.253 1.00 94.88 114 TYR A N 1
ATOM 922 C CA . TYR A 1 114 ? -21.873 6.927 18.361 1.00 94.88 114 TYR A CA 1
ATOM 923 C C . TYR A 1 114 ? -22.936 7.362 17.345 1.00 94.88 114 TYR A C 1
ATOM 925 O O . TYR A 1 114 ? -23.633 8.356 17.569 1.00 94.88 114 TYR A O 1
ATOM 933 N N . LEU A 1 115 ? -23.040 6.620 16.238 1.00 94.38 115 LEU A N 1
ATOM 934 C CA . LEU A 1 115 ? -23.923 6.905 15.101 1.00 94.38 115 LEU A CA 1
ATOM 935 C C . LEU A 1 115 ? -25.020 5.824 14.980 1.00 94.38 115 LEU A C 1
ATOM 937 O O . LEU A 1 115 ? -24.856 4.845 14.249 1.00 94.38 115 LEU A O 1
ATOM 941 N N . PRO A 1 116 ? -26.151 5.944 15.705 1.00 91.62 116 PRO A N 1
ATOM 942 C CA . PRO A 1 116 ? -27.234 4.963 15.665 1.00 91.62 116 PRO A CA 1
ATOM 943 C C . PRO A 1 116 ? -27.847 4.716 14.285 1.00 91.62 116 PRO A C 1
ATOM 945 O O . PRO A 1 116 ? -28.514 3.693 14.120 1.00 91.62 116 PRO A O 1
ATOM 948 N N . SER A 1 117 ? -27.694 5.633 13.326 1.00 89.56 117 SER A N 1
ATOM 949 C CA . SER A 1 117 ? -28.278 5.485 11.990 1.00 89.56 117 SER A CA 1
ATOM 950 C C . SER A 1 117 ? -27.289 4.840 11.023 1.00 89.56 117 SER A C 1
ATOM 952 O O . SER A 1 117 ? -27.604 3.779 10.477 1.00 89.56 117 SER A O 1
ATOM 954 N N . SER A 1 118 ? -26.096 5.422 10.864 1.00 88.69 118 SER A N 1
ATOM 955 C CA . SER A 1 118 ? -25.094 4.967 9.886 1.00 88.69 118 SER A CA 1
ATOM 956 C C . SER A 1 118 ? -24.103 3.931 10.421 1.00 88.69 118 SER A C 1
ATOM 958 O O . SER A 1 118 ? -23.601 3.127 9.646 1.00 88.69 118 SER A O 1
ATOM 960 N N . GLY A 1 119 ? -23.840 3.920 11.731 1.00 94.56 119 GLY A N 1
ATOM 961 C CA . GLY A 1 119 ? -22.667 3.248 12.296 1.00 94.56 119 GLY A CA 1
ATOM 962 C C . GLY A 1 119 ? -21.363 3.987 11.988 1.00 94.56 119 GLY A C 1
ATOM 963 O O . GLY A 1 119 ? -21.363 4.979 11.255 1.00 94.56 119 GLY A O 1
ATOM 964 N N . MET A 1 120 ? -20.274 3.520 12.595 1.00 95.81 120 MET A N 1
ATOM 965 C CA . MET A 1 120 ? -18.919 4.026 12.385 1.00 95.81 120 MET A CA 1
ATOM 966 C C . MET A 1 120 ? -17.954 2.857 12.199 1.00 95.81 120 MET A C 1
ATOM 968 O O . MET A 1 120 ? -17.948 1.919 13.000 1.00 95.81 120 MET A O 1
ATOM 972 N N . ASP A 1 121 ? -17.105 2.969 11.186 1.00 97.06 121 ASP A N 1
ATOM 973 C CA . ASP A 1 121 ? -15.945 2.103 11.032 1.00 97.06 121 ASP A CA 1
ATOM 974 C C . ASP A 1 121 ? -14.836 2.607 11.965 1.00 97.06 121 ASP A C 1
ATOM 976 O O . ASP A 1 121 ? -14.496 3.793 11.988 1.00 97.06 121 ASP A O 1
ATOM 980 N N . LEU A 1 122 ? -14.346 1.709 12.812 1.00 96.50 122 LEU A N 1
ATOM 981 C CA . LEU A 1 122 ? -13.250 1.931 13.738 1.00 96.50 122 LEU A CA 1
ATOM 982 C C . LEU A 1 122 ? -11.989 1.327 13.127 1.00 96.50 122 LEU A C 1
ATOM 984 O O . LEU A 1 122 ? -11.940 0.124 12.869 1.00 96.50 122 LEU A O 1
ATOM 988 N N . GLU A 1 123 ? -10.981 2.172 12.958 1.00 95.19 123 GLU A N 1
ATOM 989 C CA . GLU A 1 123 ? -9.636 1.805 12.528 1.00 95.19 123 GLU A CA 1
ATOM 990 C C . GLU A 1 123 ? -8.658 2.154 13.656 1.00 95.19 123 GLU A C 1
ATOM 992 O O . GLU A 1 123 ? -8.661 3.269 14.182 1.00 95.19 123 GLU A O 1
ATOM 997 N N . LEU A 1 124 ? -7.846 1.183 14.065 1.00 95.38 124 LEU A N 1
ATOM 998 C CA . LEU A 1 124 ? -6.791 1.338 15.071 1.00 95.38 124 LEU A CA 1
ATOM 999 C C . LEU A 1 124 ? -5.387 1.246 14.459 1.00 95.38 124 LEU A C 1
ATOM 1001 O O . LEU A 1 124 ? -4.418 1.713 15.060 1.00 95.38 124 LEU A O 1
ATOM 1005 N N . CYS A 1 125 ? -5.267 0.664 13.270 1.00 92.81 125 CYS A N 1
ATOM 1006 C CA . CYS A 1 125 ? -4.071 0.648 12.457 1.00 92.81 125 CYS A CA 1
ATOM 1007 C C . CYS A 1 125 ? -3.629 2.083 12.163 1.00 92.81 125 CYS A C 1
ATOM 1009 O O . CYS A 1 125 ? -4.399 2.926 11.709 1.00 92.81 125 CYS A O 1
ATOM 1011 N N . THR A 1 126 ? -2.354 2.368 12.410 1.00 88.69 126 THR A N 1
ATOM 1012 C CA . THR A 1 126 ? -1.781 3.700 12.180 1.00 88.69 126 THR A CA 1
ATOM 1013 C C . THR A 1 126 ? -1.203 3.861 10.776 1.00 88.69 126 THR A C 1
ATOM 1015 O O . THR A 1 126 ? -0.668 4.924 10.462 1.00 88.69 126 THR A O 1
ATOM 1018 N N . GLY A 1 127 ? -1.217 2.798 9.963 1.00 84.50 127 GLY A N 1
ATOM 1019 C CA . GLY A 1 127 ? -0.496 2.730 8.690 1.00 84.50 127 GLY A CA 1
ATOM 1020 C C . GLY A 1 127 ? 1.032 2.752 8.835 1.00 84.50 127 GLY A C 1
ATOM 1021 O O . GLY A 1 127 ? 1.738 2.819 7.834 1.00 84.50 127 GLY A O 1
ATOM 1022 N N . ASN A 1 128 ? 1.565 2.722 10.063 1.00 79.94 128 ASN A N 1
ATOM 1023 C CA . ASN A 1 128 ? 2.997 2.788 10.338 1.00 79.94 128 ASN A CA 1
ATOM 1024 C C . ASN A 1 128 ? 3.436 1.556 11.150 1.00 79.94 128 ASN A C 1
ATOM 1026 O O . ASN A 1 128 ? 3.047 1.444 12.318 1.00 79.94 128 ASN A O 1
ATOM 1030 N N . PRO A 1 129 ? 4.315 0.692 10.604 1.00 82.56 129 PRO A N 1
ATOM 1031 C CA . PRO A 1 129 ? 4.783 -0.521 11.279 1.00 82.56 129 PRO A CA 1
ATOM 1032 C C . PRO A 1 129 ? 5.355 -0.300 12.689 1.00 82.56 129 PRO A C 1
ATOM 1034 O O . PRO A 1 129 ? 5.295 -1.187 13.533 1.00 82.56 129 PRO A O 1
ATOM 1037 N N . GLN A 1 130 ? 5.922 0.878 12.977 1.00 80.88 130 GLN A N 1
ATOM 1038 C CA . GLN A 1 130 ? 6.535 1.172 14.279 1.00 80.88 130 GLN A CA 1
ATOM 1039 C C . GLN A 1 130 ? 5.527 1.569 15.359 1.00 80.88 130 GLN A C 1
ATOM 1041 O O . GLN A 1 130 ? 5.837 1.470 16.547 1.00 80.88 130 GLN A O 1
ATOM 1046 N N . THR A 1 131 ? 4.358 2.076 14.967 1.00 85.06 131 THR A N 1
ATOM 1047 C CA . THR A 1 131 ? 3.333 2.571 15.899 1.00 85.06 131 THR A CA 1
ATOM 1048 C C . THR A 1 131 ? 2.028 1.790 15.820 1.00 85.06 131 THR A C 1
ATOM 1050 O O . THR A 1 131 ? 1.112 2.091 16.582 1.00 85.06 131 THR A O 1
ATOM 1053 N N . CYS A 1 132 ? 1.936 0.803 14.926 1.00 90.06 132 CYS A N 1
ATOM 1054 C CA . CYS A 1 132 ? 0.734 0.012 14.728 1.00 90.06 132 CYS A CA 1
ATOM 1055 C C . CYS A 1 132 ? 0.407 -0.816 15.983 1.00 90.06 132 CYS A C 1
ATOM 1057 O O . CYS A 1 132 ? 1.241 -1.619 16.414 1.00 90.06 132 CYS A O 1
ATOM 1059 N N . PRO A 1 133 ? -0.806 -0.684 16.555 1.00 92.38 133 PRO A N 1
ATOM 1060 C CA . PRO A 1 133 ? -1.217 -1.463 17.722 1.00 92.38 133 PRO A CA 1
ATOM 1061 C C . PRO A 1 133 ? -1.200 -2.973 17.478 1.00 92.38 133 PRO A C 1
ATOM 1063 O O . PRO A 1 133 ? -0.979 -3.744 18.408 1.00 92.38 133 PRO A O 1
ATOM 1066 N N . TYR A 1 134 ? -1.419 -3.396 16.233 1.00 93.31 134 TYR A N 1
ATOM 1067 C CA . TYR A 1 134 ? -1.439 -4.803 15.846 1.00 93.31 134 TYR A CA 1
ATOM 1068 C C . TYR A 1 134 ? -0.039 -5.428 15.722 1.00 93.31 134 TYR A C 1
ATOM 1070 O O . TYR A 1 134 ? 0.068 -6.654 15.677 1.00 93.31 134 TYR A O 1
ATOM 1078 N N . GLY A 1 135 ? 1.029 -4.620 15.698 1.00 88.50 135 GLY A N 1
ATOM 1079 C CA . GLY A 1 135 ? 2.412 -5.092 15.596 1.00 88.50 135 GLY A CA 1
ATOM 1080 C C . GLY A 1 135 ? 2.632 -6.038 14.412 1.00 88.50 135 GLY A C 1
ATOM 1081 O O . GLY A 1 135 ? 2.138 -5.788 13.317 1.00 88.50 135 GLY A O 1
ATOM 1082 N N . ASP A 1 136 ? 3.319 -7.155 14.663 1.00 87.88 136 ASP A N 1
ATOM 1083 C CA . ASP A 1 136 ? 3.679 -8.167 13.653 1.00 87.88 136 ASP A CA 1
ATOM 1084 C C . ASP A 1 136 ? 2.472 -8.888 13.009 1.00 87.88 136 ASP A C 1
ATOM 1086 O O . ASP A 1 136 ? 2.659 -9.704 12.110 1.00 87.88 136 ASP A O 1
ATOM 1090 N N . TYR A 1 137 ? 1.243 -8.649 13.484 1.00 90.81 137 TYR A N 1
ATOM 1091 C CA . TYR A 1 137 ? 0.029 -9.280 12.948 1.00 90.81 137 TYR A CA 1
ATOM 1092 C C . TYR A 1 137 ? -0.665 -8.449 11.872 1.00 90.81 137 TYR A C 1
ATOM 1094 O O . TYR A 1 137 ? -1.614 -8.940 11.265 1.00 90.81 137 TYR A O 1
ATOM 1102 N N . CYS A 1 138 ? -0.245 -7.202 11.663 1.00 86.31 138 CYS A N 1
ATOM 1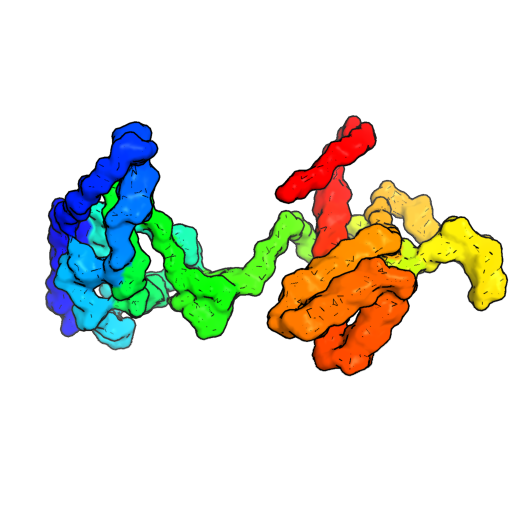103 C CA . CYS A 1 138 ? -0.793 -6.348 10.622 1.00 86.31 138 CYS A CA 1
ATOM 1104 C C . CYS A 1 138 ? 0.238 -6.145 9.517 1.00 86.31 138 CYS A C 1
ATOM 1106 O O . CYS A 1 138 ? 1.416 -5.919 9.774 1.00 86.31 138 CYS A O 1
ATOM 1108 N N . ASP A 1 139 ? -0.252 -6.191 8.290 1.00 79.88 139 ASP A N 1
ATOM 1109 C CA . ASP A 1 139 ? 0.435 -5.908 7.031 1.00 79.88 139 ASP A CA 1
ATOM 1110 C C . ASP A 1 139 ? 0.498 -4.400 6.731 1.00 79.88 139 ASP A C 1
ATOM 1112 O O . ASP A 1 139 ? 0.758 -3.975 5.608 1.00 79.88 139 ASP A O 1
ATOM 1116 N N . CYS A 1 140 ? 0.263 -3.540 7.727 1.00 74.81 140 CYS A N 1
ATOM 1117 C CA . CYS A 1 140 ? 0.302 -2.101 7.522 1.00 74.81 140 CYS A CA 1
ATOM 1118 C C . CYS A 1 140 ? 1.687 -1.652 7.053 1.00 74.81 140 CYS A C 1
ATOM 1120 O O . CYS A 1 140 ? 2.696 -1.914 7.708 1.00 74.81 140 CYS A O 1
ATOM 1122 N N . GLY A 1 141 ? 1.728 -0.929 5.938 1.00 62.41 141 GLY A N 1
ATOM 1123 C CA . GLY A 1 141 ? 2.983 -0.512 5.320 1.00 62.41 141 GLY A CA 1
ATOM 1124 C C . GLY A 1 141 ? 3.601 -1.560 4.392 1.00 62.41 141 GLY A C 1
ATOM 1125 O O . GLY A 1 141 ? 4.627 -1.260 3.787 1.00 62.41 141 GLY A O 1
ATOM 1126 N N . GLU A 1 142 ? 2.991 -2.739 4.230 1.00 61.72 142 GLU A N 1
ATOM 1127 C CA . GLU A 1 142 ? 3.144 -3.484 2.983 1.00 61.72 142 GLU A CA 1
ATOM 1128 C C . GLU A 1 142 ? 2.420 -2.674 1.899 1.00 61.72 142 GLU A C 1
ATOM 1130 O O . GLU A 1 142 ? 1.246 -2.322 2.040 1.00 61.72 142 GLU A O 1
ATOM 1135 N N . GLU A 1 143 ? 3.156 -2.265 0.861 1.00 55.38 143 GLU A N 1
ATOM 1136 C CA . GLU A 1 143 ? 2.545 -1.648 -0.314 1.00 55.38 143 GLU A CA 1
ATOM 1137 C C . GLU A 1 143 ? 1.499 -2.632 -0.837 1.00 55.38 143 GLU A C 1
ATOM 1139 O O . GLU A 1 143 ? 1.814 -3.794 -1.090 1.00 55.38 143 GLU A O 1
ATOM 1144 N N . PHE A 1 144 ? 0.247 -2.181 -0.944 1.00 51.97 144 PHE A N 1
ATOM 1145 C CA . PHE A 1 144 ? -0.794 -2.932 -1.630 1.00 51.97 144 PHE A CA 1
ATOM 1146 C C . PHE A 1 144 ? -0.264 -3.248 -3.030 1.00 51.97 144 PHE A C 1
ATOM 1148 O O . PHE A 1 144 ? -0.173 -2.345 -3.864 1.00 51.97 144 PHE A O 1
ATOM 1155 N N . ASP A 1 145 ? 0.158 -4.494 -3.265 1.00 61.47 145 ASP A N 1
ATOM 1156 C CA . ASP A 1 145 ? 0.604 -4.906 -4.589 1.00 61.47 145 ASP A CA 1
ATOM 1157 C C . ASP A 1 145 ? -0.647 -4.999 -5.454 1.00 61.47 145 ASP A C 1
ATOM 1159 O O . ASP A 1 145 ? -1.361 -6.002 -5.453 1.00 61.47 145 ASP A O 1
ATOM 1163 N N . GLU A 1 146 ? -0.940 -3.903 -6.154 1.00 68.69 146 GLU A N 1
ATOM 1164 C CA . GLU A 1 146 ? -2.066 -3.791 -7.080 1.00 68.69 146 GLU A CA 1
ATOM 1165 C C . GLU A 1 146 ? -2.054 -4.931 -8.117 1.00 68.69 146 GLU A C 1
ATOM 1167 O O . GLU A 1 146 ? -3.093 -5.307 -8.663 1.00 68.69 146 GLU A O 1
ATOM 1172 N N . TYR A 1 147 ? -0.883 -5.532 -8.345 1.00 79.31 147 TYR A N 1
ATOM 1173 C CA . TYR A 1 147 ? -0.664 -6.604 -9.295 1.00 79.31 147 TYR A CA 1
ATOM 1174 C C . TYR A 1 147 ? -0.489 -7.946 -8.566 1.00 79.31 147 TYR A C 1
ATOM 1176 O O . TYR A 1 147 ? 0.615 -8.332 -8.184 1.00 79.31 147 TYR A O 1
ATOM 1184 N N . GLU A 1 148 ? -1.566 -8.730 -8.443 1.00 83.19 148 GLU A N 1
ATOM 1185 C CA . GLU A 1 148 ? -1.483 -10.129 -7.988 1.00 83.19 148 GLU A CA 1
ATOM 1186 C C . GLU A 1 148 ? -0.754 -11.003 -9.033 1.00 83.19 148 GLU A C 1
ATOM 1188 O O . GLU A 1 148 ? -1.365 -11.652 -9.889 1.00 83.19 148 GLU A O 1
ATOM 1193 N N . LEU A 1 149 ? 0.581 -11.005 -8.999 1.00 88.62 149 LEU A N 1
ATOM 1194 C CA . LEU A 1 149 ? 1.418 -11.749 -9.940 1.00 88.62 149 LEU A CA 1
ATOM 1195 C C . LEU A 1 149 ? 1.824 -13.131 -9.409 1.00 88.62 149 LEU A C 1
ATOM 1197 O O . LEU A 1 149 ? 2.148 -13.283 -8.231 1.00 88.62 149 LEU A O 1
ATOM 1201 N N . PRO A 1 150 ? 1.924 -14.155 -10.281 1.00 91.56 150 PRO A N 1
ATOM 1202 C CA . PRO A 1 150 ? 2.529 -15.427 -9.905 1.00 91.56 150 PRO A CA 1
ATOM 1203 C C . PRO A 1 150 ? 3.973 -15.250 -9.407 1.00 91.56 150 PRO A C 1
ATOM 1205 O O . PRO A 1 150 ? 4.800 -14.662 -10.107 1.00 91.56 150 PRO A O 1
ATOM 1208 N N . GLU A 1 151 ? 4.314 -15.866 -8.266 1.00 91.00 151 GLU A N 1
ATOM 1209 C CA . GLU A 1 151 ? 5.641 -15.768 -7.619 1.00 91.00 151 GLU A CA 1
ATOM 1210 C C . GLU A 1 151 ? 6.825 -16.034 -8.567 1.00 91.00 151 GLU A C 1
ATOM 1212 O O . GLU A 1 151 ? 7.918 -15.503 -8.368 1.00 91.00 151 GLU A O 1
ATOM 1217 N N . LYS A 1 152 ? 6.620 -16.831 -9.630 1.00 94.06 152 LYS A N 1
ATOM 1218 C CA . LYS A 1 152 ? 7.656 -17.143 -10.628 1.00 94.06 152 LYS A CA 1
ATOM 1219 C C . LYS A 1 152 ? 8.271 -15.893 -11.276 1.00 94.06 152 LYS A C 1
ATOM 1221 O O . LYS A 1 152 ? 9.433 -15.942 -11.667 1.00 94.06 152 LYS A O 1
ATOM 1226 N N . PHE A 1 153 ? 7.534 -14.782 -11.356 1.00 95.31 153 PHE A N 1
ATOM 1227 C CA . PHE A 1 153 ? 8.011 -13.536 -11.963 1.00 95.31 153 PHE A CA 1
ATOM 1228 C C . PHE A 1 153 ? 8.812 -12.639 -11.004 1.00 95.31 153 PHE A C 1
ATOM 1230 O O . PHE A 1 153 ? 9.494 -11.721 -11.457 1.00 95.31 153 PHE A O 1
ATOM 1237 N N . ALA A 1 154 ? 8.816 -12.916 -9.695 1.00 92.50 154 ALA A N 1
ATOM 1238 C CA . ALA A 1 154 ? 9.495 -12.073 -8.705 1.00 92.50 154 ALA A CA 1
ATOM 1239 C C . ALA A 1 154 ? 10.980 -11.834 -9.042 1.00 92.50 154 ALA A C 1
ATOM 1241 O O . ALA A 1 154 ? 11.493 -10.724 -8.928 1.00 92.50 154 ALA A O 1
ATOM 1242 N N . ALA A 1 155 ? 11.671 -12.872 -9.525 1.00 93.69 155 ALA A N 1
ATOM 1243 C CA . ALA A 1 155 ? 13.095 -12.801 -9.837 1.00 93.69 155 ALA A CA 1
ATOM 1244 C C . ALA A 1 155 ? 13.427 -12.017 -11.121 1.00 93.69 155 ALA A C 1
ATOM 1246 O O . ALA A 1 155 ? 14.590 -11.654 -11.305 1.00 93.69 155 ALA A O 1
ATOM 1247 N N . CYS A 1 156 ? 12.458 -11.772 -12.014 1.00 96.12 156 CYS A N 1
ATOM 1248 C CA . CYS A 1 156 ? 12.698 -11.050 -13.268 1.00 96.12 156 CYS A CA 1
ATOM 1249 C C . CYS A 1 156 ? 12.293 -9.572 -13.220 1.00 96.12 156 CYS A C 1
ATOM 1251 O O . CYS A 1 156 ? 12.826 -8.804 -14.015 1.00 96.12 156 CYS A O 1
ATOM 1253 N N . ILE A 1 157 ? 11.442 -9.149 -12.277 1.00 96.69 157 ILE A N 1
ATOM 1254 C CA . ILE A 1 157 ? 10.946 -7.762 -12.195 1.00 96.69 157 ILE A CA 1
ATOM 1255 C C . ILE A 1 157 ? 12.094 -6.740 -12.139 1.00 96.69 157 ILE A C 1
ATOM 1257 O O . ILE A 1 157 ? 12.224 -5.910 -13.038 1.00 96.69 157 ILE A O 1
ATOM 1261 N N . ASN A 1 158 ? 12.982 -6.846 -11.145 1.00 96.12 158 ASN A N 1
ATOM 1262 C CA . ASN A 1 158 ? 14.091 -5.901 -10.990 1.00 96.12 158 ASN A CA 1
ATOM 1263 C C . ASN A 1 158 ? 15.089 -5.928 -12.178 1.00 96.12 158 ASN A C 1
ATOM 1265 O O . ASN A 1 158 ? 15.429 -4.858 -12.686 1.00 96.12 158 ASN A O 1
ATOM 1269 N N . PRO A 1 159 ? 15.540 -7.093 -12.695 1.00 97.81 159 PRO A N 1
ATOM 1270 C CA . PRO A 1 159 ? 16.370 -7.138 -13.905 1.00 97.81 159 PRO A CA 1
ATOM 1271 C C . PRO A 1 159 ? 15.742 -6.478 -15.141 1.00 97.81 159 PRO A C 1
ATOM 1273 O O . PRO A 1 159 ? 16.444 -5.821 -15.917 1.00 97.81 159 PRO A O 1
ATOM 1276 N N . ILE A 1 160 ? 14.430 -6.632 -15.335 1.00 98.25 160 ILE A N 1
ATOM 1277 C CA . ILE A 1 160 ? 13.714 -5.993 -16.444 1.00 98.25 160 ILE A CA 1
ATOM 1278 C C . ILE A 1 160 ? 13.654 -4.478 -16.215 1.00 98.25 160 ILE A C 1
ATOM 1280 O O . ILE A 1 160 ? 14.008 -3.722 -17.118 1.00 98.25 160 ILE A O 1
ATOM 1284 N N . ALA A 1 161 ? 13.323 -4.023 -15.003 1.00 97.56 161 ALA A N 1
ATOM 1285 C CA . ALA A 1 161 ? 13.321 -2.602 -14.647 1.00 97.56 161 ALA A CA 1
ATOM 1286 C C . ALA A 1 161 ? 14.688 -1.936 -14.908 1.00 97.56 161 ALA A C 1
ATOM 1288 O O . ALA A 1 161 ? 14.764 -0.870 -15.522 1.00 97.56 161 ALA A O 1
ATOM 1289 N N . GLN A 1 162 ? 15.791 -2.603 -14.546 1.00 97.00 162 GLN A N 1
ATOM 1290 C CA . GLN A 1 162 ? 17.148 -2.137 -14.863 1.00 97.00 162 GLN A CA 1
ATOM 1291 C C . GLN A 1 162 ? 17.418 -2.064 -16.374 1.00 97.00 162 GLN A C 1
ATOM 1293 O O . GLN A 1 162 ? 18.131 -1.171 -16.832 1.00 97.00 162 GLN A O 1
ATOM 1298 N N . SER A 1 163 ? 16.857 -2.990 -17.154 1.00 97.75 163 SER A N 1
ATOM 1299 C CA . SER A 1 163 ? 16.990 -2.994 -18.616 1.00 97.75 163 SER A CA 1
ATOM 1300 C C . SER A 1 163 ? 16.284 -1.784 -19.235 1.00 97.75 163 SER A C 1
ATOM 1302 O O . SER A 1 163 ? 16.883 -1.081 -20.051 1.00 97.75 163 SER A O 1
ATOM 1304 N N . ILE A 1 164 ? 15.068 -1.481 -18.768 1.00 97.19 164 ILE A N 1
ATOM 1305 C CA . ILE A 1 164 ? 14.302 -0.289 -19.162 1.00 97.19 164 ILE A CA 1
ATOM 1306 C C . ILE A 1 164 ? 15.090 0.985 -18.815 1.00 97.19 164 ILE A C 1
ATOM 1308 O O . ILE A 1 164 ? 15.274 1.847 -19.677 1.00 97.19 164 ILE A O 1
ATOM 1312 N N . ASP A 1 165 ? 15.635 1.087 -17.594 1.00 95.44 165 ASP A N 1
ATOM 1313 C CA . ASP A 1 165 ? 16.465 2.229 -17.170 1.00 95.44 165 ASP A CA 1
ATOM 1314 C C . ASP A 1 165 ? 17.710 2.416 -18.057 1.00 95.44 165 ASP A C 1
ATOM 1316 O O . ASP A 1 165 ? 18.086 3.539 -18.405 1.00 95.44 165 ASP A O 1
ATOM 1320 N N . ALA A 1 166 ? 18.318 1.307 -18.485 1.00 95.25 166 ALA A N 1
ATOM 1321 C CA . ALA A 1 166 ? 19.477 1.279 -19.371 1.00 95.25 166 ALA A CA 1
ATOM 1322 C C . ALA A 1 166 ? 19.143 1.497 -20.861 1.00 95.25 166 ALA A C 1
ATOM 1324 O O . ALA A 1 166 ? 20.042 1.424 -21.701 1.00 95.25 166 ALA A O 1
ATOM 1325 N N . SER A 1 167 ? 17.884 1.798 -21.206 1.00 94.25 167 SER A N 1
ATOM 1326 C CA . SER A 1 167 ? 17.415 1.953 -22.593 1.00 94.25 167 SER A CA 1
ATOM 1327 C C . SER A 1 167 ? 17.582 0.687 -23.450 1.00 94.25 167 SER A C 1
ATOM 1329 O O . SER A 1 167 ? 17.879 0.755 -24.649 1.00 94.25 167 SER A O 1
ATOM 1331 N N . LEU A 1 168 ? 17.385 -0.477 -22.831 1.00 96.38 168 LEU A N 1
ATOM 1332 C CA . LEU A 1 168 ? 17.340 -1.784 -23.481 1.00 96.38 168 LEU A CA 1
ATOM 1333 C C . LEU A 1 168 ? 15.889 -2.270 -23.557 1.00 96.38 168 LEU A C 1
ATOM 1335 O O . LEU A 1 168 ? 15.154 -2.192 -22.576 1.00 96.38 168 LEU A O 1
ATOM 1339 N N . ILE A 1 169 ? 15.501 -2.812 -24.705 1.00 97.12 169 ILE A N 1
ATOM 1340 C CA . ILE A 1 169 ? 14.277 -3.599 -24.844 1.00 97.12 169 ILE A CA 1
ATOM 1341 C C . ILE A 1 169 ? 14.536 -4.944 -24.178 1.00 97.12 169 ILE A C 1
ATOM 1343 O O . ILE A 1 169 ? 15.540 -5.593 -24.484 1.00 97.12 169 ILE A O 1
ATOM 1347 N N . CYS A 1 170 ? 13.659 -5.364 -23.271 1.00 98.12 170 CYS A N 1
ATOM 1348 C CA . CYS A 1 170 ? 13.733 -6.689 -22.674 1.00 98.12 170 CYS A CA 1
ATOM 1349 C C . CYS A 1 170 ? 12.625 -7.582 -23.231 1.00 98.12 170 CYS A C 1
ATOM 1351 O O . CYS A 1 170 ? 11.457 -7.209 -23.235 1.00 98.12 170 CYS A O 1
ATOM 1353 N N . TYR A 1 171 ? 13.008 -8.769 -23.682 1.00 97.75 171 TYR A N 1
ATOM 1354 C CA . TYR A 1 171 ? 12.121 -9.840 -24.104 1.00 97.75 171 TYR A CA 1
ATOM 1355 C C . TYR A 1 171 ? 12.145 -10.925 -23.031 1.00 97.75 171 TYR A C 1
ATOM 1357 O O . TYR A 1 171 ? 13.224 -11.369 -22.634 1.00 97.75 171 TYR A O 1
ATOM 1365 N N . LEU A 1 172 ? 10.974 -11.370 -22.579 1.00 97.94 172 LEU A N 1
ATOM 1366 C CA . LEU A 1 172 ? 10.820 -12.421 -21.573 1.00 97.94 172 LEU A CA 1
ATOM 1367 C C . LEU A 1 172 ? 10.012 -13.584 -22.147 1.00 97.94 172 LEU A C 1
ATOM 1369 O O . LEU A 1 172 ? 8.900 -13.387 -22.634 1.00 97.94 172 LEU A O 1
ATOM 1373 N N . ASN A 1 173 ? 10.533 -14.801 -22.023 1.00 96.81 173 ASN A N 1
ATOM 1374 C CA . ASN A 1 173 ? 9.745 -16.014 -22.206 1.00 96.81 173 ASN A CA 1
ATOM 1375 C C . ASN A 1 173 ? 8.987 -16.320 -20.897 1.00 96.81 173 ASN A C 1
ATOM 1377 O O . ASN A 1 173 ? 9.634 -16.662 -19.902 1.00 96.81 173 ASN A O 1
ATOM 1381 N N . PRO A 1 174 ? 7.646 -16.225 -20.849 1.00 95.06 174 PRO A N 1
ATOM 1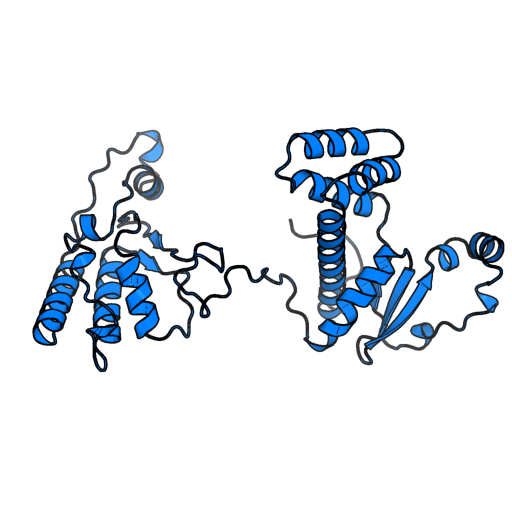382 C CA . PRO A 1 174 ? 6.896 -16.361 -19.596 1.00 95.06 174 PRO A CA 1
ATOM 1383 C C . PRO A 1 174 ? 6.893 -17.790 -19.025 1.00 95.06 174 PRO A C 1
ATOM 1385 O O . PRO A 1 174 ? 6.624 -17.980 -17.833 1.00 95.06 174 PRO A O 1
ATOM 1388 N N . GLU A 1 175 ? 7.217 -18.796 -19.840 1.00 94.69 175 GLU A N 1
ATOM 1389 C CA . GLU A 1 175 ? 7.251 -20.203 -19.434 1.00 94.69 175 GLU A CA 1
ATOM 1390 C C . GLU A 1 175 ? 8.617 -20.619 -18.885 1.00 94.69 175 GLU A C 1
ATOM 1392 O O . GLU A 1 175 ? 8.695 -21.290 -17.854 1.00 94.69 175 GLU A O 1
ATOM 1397 N N . THR A 1 176 ? 9.705 -20.217 -19.546 1.00 96.06 176 THR A N 1
ATOM 1398 C CA . THR A 1 176 ? 11.072 -20.586 -19.138 1.00 96.06 176 THR A CA 1
ATOM 1399 C C . THR A 1 176 ? 11.749 -19.542 -18.257 1.00 96.06 176 THR A C 1
ATOM 1401 O O . THR A 1 176 ? 12.757 -19.858 -17.622 1.00 96.06 176 THR A O 1
ATOM 1404 N N . LEU A 1 177 ? 11.211 -18.317 -18.222 1.00 95.62 177 LEU A N 1
ATOM 1405 C CA . LEU A 1 177 ? 11.815 -17.121 -17.628 1.00 95.62 177 LEU A CA 1
ATOM 1406 C C . LEU A 1 177 ? 13.173 -16.745 -18.247 1.00 95.62 177 LEU A C 1
ATOM 1408 O O . LEU A 1 177 ? 13.950 -15.999 -17.647 1.00 95.62 177 LEU A O 1
ATOM 1412 N N . GLU A 1 178 ? 13.482 -17.259 -19.446 1.00 96.62 178 GLU A N 1
ATOM 1413 C CA . GLU A 1 178 ? 14.632 -16.784 -20.214 1.00 96.62 178 GLU A CA 1
ATOM 1414 C C . GLU A 1 178 ? 14.385 -15.337 -20.653 1.00 96.62 178 GLU A C 1
ATOM 1416 O O . GLU A 1 178 ? 13.292 -14.990 -21.103 1.00 96.62 178 GLU A O 1
ATOM 1421 N N . MET A 1 179 ? 15.414 -14.500 -20.510 1.00 96.62 179 MET A N 1
ATOM 1422 C CA . MET A 1 179 ? 15.385 -13.097 -20.906 1.00 96.62 179 MET A CA 1
ATOM 1423 C C . MET A 1 179 ? 16.429 -12.818 -21.982 1.00 96.62 179 MET A C 1
ATOM 1425 O O . MET A 1 179 ? 17.545 -13.343 -21.934 1.00 96.62 179 MET A O 1
ATOM 1429 N N . GLU A 1 180 ? 16.082 -11.936 -22.908 1.00 96.44 180 GLU A N 1
ATOM 1430 C CA . GLU A 1 180 ? 16.989 -11.368 -23.900 1.00 96.44 180 GLU A CA 1
ATOM 1431 C C . GLU A 1 180 ? 16.871 -9.841 -23.858 1.00 96.44 180 GLU A C 1
ATOM 1433 O O . GLU A 1 180 ? 15.766 -9.303 -23.848 1.00 96.44 180 GLU A O 1
ATOM 1438 N N . GLN A 1 181 ? 18.002 -9.135 -23.773 1.00 95.75 181 GLN A N 1
ATOM 1439 C CA . GLN A 1 181 ? 18.035 -7.673 -23.754 1.00 95.75 181 GLN A CA 1
ATOM 1440 C C . GLN A 1 181 ? 18.712 -7.152 -25.014 1.00 95.75 181 GLN A C 1
ATOM 1442 O O . GLN A 1 181 ? 19.851 -7.520 -25.300 1.00 95.75 181 GLN A O 1
ATOM 1447 N N . ILE A 1 182 ? 18.035 -6.256 -25.725 1.00 94.06 182 ILE A N 1
ATOM 1448 C CA . ILE A 1 182 ? 18.517 -5.679 -26.979 1.00 94.06 182 ILE A CA 1
ATOM 1449 C C . ILE A 1 182 ? 18.518 -4.155 -26.844 1.00 94.06 182 ILE A C 1
ATOM 1451 O O . ILE A 1 182 ? 17.498 -3.579 -26.465 1.00 94.06 182 ILE A O 1
ATOM 1455 N N . PRO A 1 183 ? 19.625 -3.452 -27.138 1.00 94.38 183 PRO A N 1
ATOM 1456 C CA . PRO A 1 183 ? 19.638 -1.994 -27.113 1.00 94.38 183 PRO A CA 1
ATOM 1457 C C . PRO A 1 183 ? 18.558 -1.404 -28.019 1.00 94.38 183 PRO A C 1
ATOM 1459 O O . PRO A 1 183 ? 18.525 -1.708 -29.208 1.00 94.38 183 PRO A O 1
ATOM 1462 N N . LYS A 1 184 ? 17.717 -0.502 -27.500 1.00 93.94 184 LYS A N 1
ATOM 1463 C CA . LYS A 1 184 ? 16.632 0.090 -28.302 1.00 93.94 184 LYS A CA 1
ATOM 1464 C C . LYS A 1 184 ? 17.159 0.785 -29.558 1.00 93.94 184 LYS A C 1
ATOM 1466 O O . LYS A 1 184 ? 16.607 0.626 -30.638 1.00 93.94 184 LYS A O 1
ATOM 1471 N N . LEU A 1 185 ? 18.305 1.462 -29.442 1.00 92.62 185 LEU A N 1
ATOM 1472 C CA . LEU A 1 185 ? 18.968 2.110 -30.575 1.00 92.62 185 LEU A CA 1
ATOM 1473 C C . LEU A 1 185 ? 19.358 1.125 -31.691 1.00 92.62 185 LEU A C 1
ATOM 1475 O O . LEU A 1 185 ? 19.337 1.509 -32.854 1.00 92.62 185 LEU A O 1
ATOM 1479 N N . LEU A 1 186 ? 19.695 -0.129 -31.360 1.00 92.12 186 LEU A N 1
ATOM 1480 C CA . LEU A 1 186 ? 19.982 -1.155 -32.366 1.00 92.12 186 LEU A CA 1
ATOM 1481 C C . LEU A 1 186 ? 18.732 -1.481 -33.197 1.00 92.12 186 LEU A C 1
ATOM 1483 O O . LEU A 1 186 ? 18.868 -1.738 -34.389 1.00 92.12 186 LEU A O 1
ATOM 1487 N N . MET A 1 187 ? 17.539 -1.423 -32.598 1.00 91.12 187 MET A N 1
ATOM 1488 C CA . MET A 1 187 ? 16.267 -1.647 -33.291 1.00 91.12 187 MET A CA 1
ATOM 1489 C C . MET A 1 187 ? 15.775 -0.397 -34.036 1.00 91.12 187 MET A C 1
ATOM 1491 O O . MET A 1 187 ? 15.343 -0.503 -35.184 1.00 91.12 187 MET A O 1
ATOM 1495 N N . ASP A 1 188 ? 15.883 0.782 -33.417 1.00 92.44 188 ASP A N 1
ATOM 1496 C CA . ASP A 1 188 ? 15.381 2.050 -33.966 1.00 92.44 188 ASP A CA 1
ATOM 1497 C C . ASP A 1 188 ? 16.246 2.584 -35.124 1.00 92.44 188 ASP A C 1
ATOM 1499 O O . ASP A 1 188 ? 15.722 2.973 -36.173 1.00 92.44 188 ASP A O 1
ATOM 1503 N N . ASP A 1 189 ? 17.575 2.603 -34.956 1.00 93.50 189 ASP A N 1
ATOM 1504 C CA . ASP A 1 189 ? 18.535 2.989 -35.998 1.00 93.50 189 ASP A CA 1
ATOM 1505 C C . ASP A 1 189 ? 19.779 2.075 -35.972 1.00 93.50 189 ASP A C 1
ATOM 1507 O O . ASP A 1 189 ? 20.840 2.430 -35.438 1.00 93.50 189 ASP A O 1
ATOM 1511 N N . PRO A 1 190 ? 19.694 0.899 -36.626 1.00 91.00 190 PRO A N 1
ATOM 1512 C CA . PRO A 1 190 ? 20.793 -0.061 -36.687 1.00 91.00 190 PRO A CA 1
ATOM 1513 C C . PRO A 1 190 ? 22.093 0.521 -37.259 1.00 91.00 190 PRO A C 1
ATOM 1515 O O . PRO A 1 190 ? 23.187 0.055 -36.938 1.00 91.00 190 PRO A O 1
ATOM 1518 N N . ARG A 1 191 ? 21.994 1.529 -38.140 1.00 91.56 191 ARG A N 1
ATOM 1519 C CA . ARG A 1 191 ? 23.162 2.144 -38.786 1.00 91.56 191 ARG A CA 1
ATOM 1520 C C . ARG A 1 191 ? 23.873 3.085 -37.830 1.00 91.56 191 ARG A C 1
ATOM 1522 O O . ARG A 1 191 ? 25.103 3.074 -37.786 1.00 91.56 191 ARG A O 1
ATOM 1529 N N . GLU A 1 192 ? 23.120 3.901 -37.097 1.00 93.31 192 GLU A N 1
ATOM 1530 C CA . GLU A 1 192 ? 23.675 4.749 -36.044 1.00 93.31 192 GLU A CA 1
ATOM 1531 C C . GLU A 1 192 ? 24.311 3.892 -34.949 1.00 93.31 192 GLU A C 1
ATOM 1533 O O . GLU A 1 192 ? 25.457 4.142 -34.568 1.00 93.31 192 GLU A O 1
ATOM 1538 N N . TYR A 1 193 ? 23.632 2.825 -34.522 1.00 91.69 193 TYR A N 1
ATOM 1539 C CA . TYR A 1 193 ? 24.182 1.888 -33.549 1.00 91.69 193 TYR A CA 1
ATOM 1540 C C . TYR A 1 193 ? 25.512 1.288 -34.025 1.00 91.69 193 TYR A C 1
ATOM 1542 O O . TYR A 1 193 ? 26.519 1.408 -33.324 1.00 91.69 193 TYR A O 1
ATOM 1550 N N . GLN A 1 194 ? 25.563 0.743 -35.247 1.00 92.62 194 GLN A N 1
ATOM 1551 C CA . GLN A 1 194 ? 26.792 0.184 -35.820 1.00 92.62 194 GLN A CA 1
ATOM 1552 C C . GLN A 1 194 ? 27.913 1.220 -35.938 1.00 92.62 194 GLN A C 1
ATOM 1554 O O . GLN A 1 194 ? 29.081 0.895 -35.723 1.00 92.62 194 GLN A O 1
ATOM 1559 N N . LEU A 1 195 ? 27.591 2.476 -36.252 1.00 93.19 195 LEU A N 1
ATOM 1560 C CA . LEU A 1 195 ? 28.584 3.548 -36.310 1.00 93.19 195 LEU A CA 1
ATOM 1561 C C . LEU A 1 195 ? 29.183 3.860 -34.928 1.00 93.19 195 LEU A C 1
ATOM 1563 O O . LEU A 1 195 ? 30.373 4.168 -34.839 1.00 93.19 195 LEU A O 1
ATOM 1567 N N . ILE A 1 196 ? 28.369 3.800 -33.871 1.00 92.31 196 ILE A N 1
ATOM 1568 C CA . ILE A 1 196 ? 28.774 4.115 -32.495 1.00 92.31 196 ILE A CA 1
ATOM 1569 C C . ILE A 1 196 ? 29.530 2.946 -31.851 1.00 92.31 196 ILE A C 1
ATOM 1571 O O . ILE A 1 196 ? 30.543 3.168 -31.185 1.00 92.31 196 ILE A O 1
ATOM 1575 N N . THR A 1 197 ? 29.048 1.715 -32.028 1.00 89.44 197 THR A N 1
ATOM 1576 C CA . THR A 1 197 ? 29.530 0.536 -31.290 1.00 89.44 197 THR A CA 1
ATOM 1577 C C . THR A 1 197 ? 30.437 -0.372 -32.119 1.00 89.44 197 THR A C 1
ATOM 1579 O O . THR A 1 197 ? 31.273 -1.077 -31.557 1.00 89.44 197 THR A O 1
ATOM 1582 N N . GLY A 1 198 ? 30.309 -0.341 -33.448 1.00 88.50 198 GLY A N 1
ATOM 1583 C CA . GLY A 1 198 ? 30.972 -1.266 -34.368 1.00 88.50 198 GLY A CA 1
ATOM 1584 C C . GLY A 1 198 ? 30.251 -2.604 -34.568 1.00 88.50 198 GLY A C 1
ATOM 1585 O O . GLY A 1 198 ? 30.763 -3.423 -35.329 1.00 88.50 198 GLY A O 1
ATOM 1586 N N . PHE A 1 199 ? 29.095 -2.819 -33.931 1.00 84.12 199 PHE A N 1
ATOM 1587 C CA . PHE A 1 199 ? 28.287 -4.045 -34.012 1.00 84.12 199 PHE A CA 1
ATOM 1588 C C . PHE A 1 199 ? 26.960 -3.769 -34.730 1.00 84.12 199 PHE A C 1
ATOM 1590 O O . PHE A 1 199 ? 26.370 -2.712 -34.518 1.00 84.12 199 PHE A O 1
ATOM 1597 N N . GLY A 1 200 ? 26.497 -4.674 -35.595 1.00 81.75 200 GLY A N 1
ATOM 1598 C CA . GLY A 1 200 ? 25.240 -4.509 -36.337 1.00 81.75 200 GLY A CA 1
ATOM 1599 C C . GLY A 1 200 ? 24.243 -5.646 -36.114 1.00 81.75 200 GLY A C 1
ATOM 1600 O O . GLY A 1 200 ? 24.594 -6.693 -35.588 1.00 81.75 200 GLY A O 1
ATOM 1601 N N . LEU A 1 201 ? 23.004 -5.460 -36.585 1.00 76.62 201 LEU A N 1
ATOM 1602 C CA . LEU A 1 201 ? 21.941 -6.479 -36.509 1.00 76.62 201 LEU A CA 1
ATOM 1603 C C . LEU A 1 201 ? 22.320 -7.813 -37.168 1.00 76.62 201 LEU A C 1
ATOM 1605 O O . LEU A 1 201 ? 21.841 -8.860 -36.760 1.00 76.62 201 LEU A O 1
ATOM 1609 N N . GLU A 1 202 ? 23.174 -7.785 -38.193 1.00 76.38 202 GLU A N 1
ATOM 1610 C CA . GLU A 1 202 ? 23.642 -8.998 -38.878 1.00 76.38 202 GLU A CA 1
ATOM 1611 C C . GLU A 1 202 ? 24.534 -9.883 -37.985 1.00 76.38 202 GLU A C 1
ATOM 1613 O O . GLU A 1 202 ? 24.771 -11.042 -38.326 1.00 76.38 202 GLU A O 1
ATOM 1618 N N . ASP A 1 203 ? 25.024 -9.348 -36.861 1.00 71.25 203 ASP A N 1
ATOM 1619 C CA . ASP A 1 203 ? 25.917 -10.038 -35.931 1.00 71.25 203 ASP A CA 1
ATOM 1620 C C . ASP A 1 203 ? 25.170 -10.747 -34.779 1.00 71.25 203 ASP A C 1
ATOM 1622 O O . ASP A 1 203 ? 25.796 -11.515 -34.044 1.00 71.25 203 ASP A O 1
ATOM 1626 N N . GLU A 1 204 ? 23.858 -10.523 -34.613 1.00 69.06 204 GLU A N 1
ATOM 1627 C CA . GLU A 1 204 ? 23.064 -11.060 -33.497 1.00 69.06 204 GLU A CA 1
ATOM 1628 C C . GLU A 1 204 ? 21.931 -11.981 -33.978 1.00 69.06 204 GLU A C 1
ATOM 1630 O O . GLU A 1 204 ? 21.042 -11.579 -34.724 1.00 69.06 204 GLU A O 1
ATOM 1635 N N . GLU A 1 205 ? 21.941 -13.238 -33.522 1.00 82.56 205 GLU A N 1
ATOM 1636 C CA . GLU A 1 205 ? 20.766 -14.112 -33.604 1.00 82.56 205 GLU A CA 1
ATOM 1637 C C . GLU A 1 205 ? 19.827 -13.777 -32.441 1.00 82.56 205 GLU A C 1
ATOM 1639 O O . GLU A 1 205 ? 20.194 -13.958 -31.280 1.00 82.56 205 GLU A O 1
ATOM 1644 N N . MET A 1 206 ? 18.619 -13.313 -32.758 1.00 89.12 206 MET A N 1
ATOM 1645 C CA . MET A 1 206 ? 17.597 -12.973 -31.770 1.00 89.12 206 MET A CA 1
ATOM 1646 C C . MET A 1 206 ? 16.900 -14.241 -31.278 1.00 89.12 206 MET A C 1
ATOM 1648 O O . MET A 1 206 ? 16.130 -14.874 -32.003 1.00 89.12 206 MET A O 1
ATOM 1652 N N . LYS A 1 207 ? 17.174 -14.641 -30.036 1.00 91.75 207 LYS A N 1
ATOM 1653 C CA . LYS A 1 207 ? 16.604 -15.862 -29.453 1.00 91.75 207 LYS A CA 1
ATOM 1654 C C . LYS A 1 207 ? 15.088 -15.793 -29.346 1.00 91.75 207 LYS A C 1
ATOM 1656 O O . LYS A 1 207 ? 14.423 -16.810 -29.556 1.00 91.75 207 LYS A O 1
ATOM 1661 N N . HIS A 1 208 ? 14.554 -14.615 -29.020 1.00 93.31 208 HIS A N 1
ATOM 1662 C CA . HIS A 1 208 ? 13.123 -14.424 -28.808 1.00 93.31 208 HIS A CA 1
ATOM 1663 C C . HIS A 1 208 ? 12.277 -14.736 -30.050 1.00 93.31 208 HIS A C 1
ATOM 1665 O O . HIS A 1 208 ? 11.124 -15.131 -29.905 1.00 93.31 208 HIS A O 1
ATOM 1671 N N . GLU A 1 209 ? 12.850 -14.681 -31.261 1.00 91.56 209 GLU A N 1
ATOM 1672 C CA . GLU A 1 209 ? 12.167 -15.081 -32.503 1.00 91.56 209 GLU A CA 1
ATOM 1673 C C . GLU A 1 209 ? 11.751 -16.564 -32.523 1.00 91.56 209 GLU A C 1
ATOM 1675 O O . GLU A 1 209 ? 10.914 -16.970 -33.331 1.00 91.56 209 GLU A O 1
ATOM 1680 N N . GLN A 1 210 ? 12.342 -17.393 -31.656 1.00 92.75 210 GLN A N 1
ATOM 1681 C CA . GLN A 1 210 ? 12.052 -18.825 -31.552 1.00 92.75 210 GLN A CA 1
ATOM 1682 C C . GLN A 1 210 ? 11.078 -19.164 -30.416 1.00 92.75 210 GLN A C 1
ATOM 1684 O O . GLN A 1 210 ? 10.713 -20.333 -30.263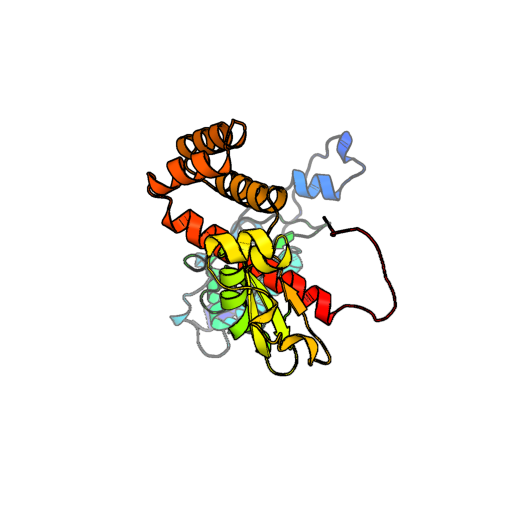 1.00 92.75 210 GLN A O 1
ATOM 1689 N N . TRP A 1 211 ? 10.685 -18.190 -29.593 1.00 95.88 211 TRP A N 1
ATOM 1690 C CA . TRP A 1 211 ? 9.774 -18.416 -28.473 1.00 95.88 211 TRP A CA 1
ATOM 1691 C C . TRP A 1 211 ? 8.315 -18.451 -28.942 1.00 95.88 211 TRP A C 1
ATOM 1693 O O . TRP A 1 211 ? 7.924 -17.731 -29.855 1.00 95.88 211 TRP A O 1
ATOM 1703 N N . GLU A 1 212 ? 7.507 -19.316 -28.323 1.00 92.94 212 GLU A N 1
ATOM 1704 C CA . GLU A 1 212 ? 6.069 -19.422 -28.622 1.00 92.94 212 GLU A CA 1
ATOM 1705 C C . GLU A 1 212 ? 5.293 -18.216 -28.082 1.00 92.94 212 GLU A C 1
ATOM 1707 O O . GLU A 1 212 ? 4.448 -17.658 -28.777 1.00 92.94 212 GLU A O 1
ATOM 1712 N N . GLU A 1 213 ? 5.640 -17.784 -26.869 1.00 93.81 213 GLU A N 1
ATOM 1713 C CA . GLU A 1 213 ? 5.132 -16.574 -26.234 1.00 93.81 213 GLU A CA 1
ATOM 1714 C C . GLU A 1 213 ? 6.302 -15.701 -25.786 1.00 93.81 213 GLU A C 1
ATOM 1716 O O . GLU A 1 213 ? 7.349 -16.200 -25.356 1.00 93.81 213 GLU A O 1
ATOM 1721 N N . CYS A 1 214 ? 6.123 -14.388 -25.893 1.00 95.56 214 CYS A N 1
ATOM 1722 C CA . CYS A 1 214 ? 7.137 -13.418 -25.524 1.00 95.56 214 CYS A CA 1
ATOM 1723 C C . CYS A 1 214 ? 6.485 -12.134 -25.014 1.00 95.56 214 CYS A C 1
ATOM 1725 O O . CYS A 1 214 ? 5.701 -11.510 -25.728 1.00 95.56 214 CYS A O 1
ATOM 1727 N N . TYR A 1 215 ? 6.822 -11.745 -23.785 1.00 96.94 215 TYR A N 1
ATOM 1728 C CA . TYR A 1 215 ? 6.444 -10.449 -23.228 1.00 96.94 215 TYR A CA 1
ATOM 1729 C C . TYR A 1 215 ? 7.546 -9.444 -23.550 1.00 96.94 215 TYR A C 1
ATOM 1731 O O . TYR A 1 215 ? 8.730 -9.744 -23.367 1.00 96.94 215 TYR A O 1
ATOM 1739 N N . VAL A 1 216 ? 7.159 -8.267 -24.040 1.00 97.38 216 VAL A N 1
ATOM 1740 C CA . VAL A 1 216 ? 8.086 -7.231 -24.511 1.00 97.38 216 VAL A CA 1
ATOM 1741 C C . VAL A 1 216 ? 7.998 -6.017 -23.598 1.00 97.38 216 VAL A C 1
ATOM 1743 O O . VAL A 1 216 ? 6.916 -5.490 -23.356 1.00 97.38 216 VAL A O 1
ATOM 1746 N N . PHE A 1 217 ? 9.152 -5.564 -23.120 1.00 97.69 217 PHE A N 1
ATOM 1747 C CA . PHE A 1 217 ? 9.294 -4.415 -22.236 1.00 97.69 217 PHE A CA 1
ATOM 1748 C C . PHE A 1 217 ? 10.164 -3.369 -22.925 1.00 97.69 217 PHE A C 1
ATOM 1750 O O . PHE A 1 217 ? 11.375 -3.544 -23.078 1.00 97.69 217 PHE A O 1
ATOM 1757 N N . GLU A 1 218 ? 9.534 -2.289 -23.368 1.00 96.19 218 GLU A N 1
ATOM 1758 C CA . GLU A 1 218 ? 10.199 -1.185 -24.053 1.00 96.19 218 GLU A CA 1
ATOM 1759 C C . GLU A 1 218 ? 10.750 -0.163 -23.047 1.00 96.19 218 GLU A C 1
ATOM 1761 O O . GLU A 1 218 ? 10.133 0.080 -22.007 1.00 96.19 218 GLU A O 1
ATOM 1766 N N . PRO A 1 219 ? 11.885 0.495 -23.344 1.00 94.88 219 PRO A N 1
ATOM 1767 C CA . PRO A 1 219 ? 12.293 1.680 -22.610 1.00 94.88 219 PRO A CA 1
ATOM 1768 C C . PRO A 1 219 ? 11.225 2.763 -22.662 1.00 94.88 219 PRO A C 1
ATOM 1770 O O . PRO A 1 219 ? 10.653 3.015 -23.726 1.00 94.88 219 PRO A O 1
ATOM 1773 N N . LEU A 1 220 ? 11.050 3.450 -21.535 1.00 92.69 220 LEU A N 1
ATOM 1774 C CA . LEU A 1 220 ? 10.117 4.563 -21.417 1.00 92.69 220 LEU A CA 1
ATOM 1775 C C . LEU A 1 220 ? 10.399 5.641 -22.453 1.00 92.69 220 LEU A C 1
ATOM 1777 O O . LEU A 1 220 ? 11.550 6.048 -22.668 1.00 92.69 220 LEU A O 1
ATOM 1781 N N . ASP A 1 221 ? 9.335 6.175 -23.033 1.00 91.19 221 ASP A N 1
ATOM 1782 C CA . ASP A 1 221 ? 9.461 7.338 -23.884 1.00 91.19 221 ASP A CA 1
ATOM 1783 C C . ASP A 1 221 ? 9.778 8.604 -23.063 1.00 91.19 221 ASP A C 1
ATOM 1785 O O . ASP A 1 221 ? 9.825 8.629 -21.823 1.00 91.19 221 ASP A O 1
ATOM 1789 N N . SER A 1 222 ? 10.045 9.705 -23.768 1.00 90.12 222 SER A N 1
ATOM 1790 C CA . SER A 1 222 ? 10.358 10.972 -23.106 1.00 90.12 222 SER A CA 1
ATOM 1791 C C . SER A 1 222 ? 9.194 11.519 -22.271 1.00 90.12 222 SER A C 1
ATOM 1793 O O . SER A 1 222 ? 9.439 12.153 -21.251 1.00 90.12 222 SER A O 1
ATOM 1795 N N . SER A 1 223 ? 7.944 11.287 -22.673 1.00 91.56 223 SER A N 1
ATOM 1796 C CA . SER A 1 223 ? 6.770 11.738 -21.927 1.00 91.56 223 SER A CA 1
ATOM 1797 C C . SER A 1 223 ? 6.590 10.939 -20.639 1.00 91.56 223 SER A C 1
ATOM 1799 O O . SER A 1 223 ? 6.297 11.528 -19.602 1.00 91.56 223 SER A O 1
ATOM 1801 N N . GLU A 1 224 ? 6.760 9.623 -20.682 1.00 91.44 224 GLU A N 1
ATOM 1802 C CA . GLU A 1 224 ? 6.693 8.740 -19.516 1.00 91.44 224 GLU A CA 1
ATOM 1803 C C . GLU A 1 224 ? 7.829 9.041 -18.542 1.00 91.44 224 GLU A C 1
ATOM 1805 O O . GLU A 1 224 ? 7.594 9.295 -17.361 1.00 91.44 224 GLU A O 1
ATOM 1810 N N . SER A 1 225 ? 9.057 9.151 -19.055 1.00 92.25 225 SER A N 1
ATOM 1811 C CA . SER A 1 225 ? 10.222 9.541 -18.257 1.00 92.25 225 SER A CA 1
ATOM 1812 C C . SER A 1 225 ? 10.031 10.902 -17.577 1.00 92.25 225 SER A C 1
ATOM 1814 O O . SER A 1 225 ? 10.477 11.098 -16.447 1.00 92.25 225 SER A O 1
ATOM 1816 N N . PHE A 1 226 ? 9.377 11.852 -18.255 1.00 93.38 226 PHE A N 1
ATOM 1817 C CA . PHE A 1 226 ? 9.073 13.169 -17.696 1.00 93.38 226 PHE A CA 1
ATOM 1818 C C . PHE A 1 226 ? 8.068 13.080 -16.542 1.00 93.38 226 PHE A C 1
ATOM 1820 O O . PHE A 1 226 ? 8.304 13.679 -15.495 1.00 93.38 226 PHE A O 1
ATOM 1827 N N . LYS A 1 227 ? 7.008 12.273 -16.686 1.00 93.06 227 LYS A N 1
ATOM 1828 C CA . LYS A 1 227 ? 6.011 12.062 -15.624 1.00 93.06 227 LYS A CA 1
ATOM 1829 C C . LYS A 1 227 ? 6.641 11.519 -14.342 1.00 93.06 227 LYS A C 1
ATOM 1831 O O . LYS A 1 227 ? 6.299 11.988 -13.264 1.00 93.06 227 LYS A O 1
ATOM 1836 N N . ILE A 1 228 ? 7.586 10.580 -14.435 1.00 94.06 228 ILE A N 1
ATOM 1837 C CA . ILE A 1 228 ? 8.283 10.045 -13.247 1.00 94.06 228 ILE A CA 1
ATOM 1838 C C . ILE A 1 228 ? 9.040 11.157 -12.514 1.00 94.06 228 ILE A C 1
ATOM 1840 O O . ILE A 1 228 ? 9.014 11.223 -11.286 1.00 94.06 228 ILE A O 1
ATOM 1844 N N . MET A 1 229 ? 9.696 12.052 -13.259 1.00 95.00 229 MET A N 1
ATOM 1845 C CA . MET A 1 229 ? 10.398 13.195 -12.671 1.00 95.00 229 MET A CA 1
ATOM 1846 C C . MET A 1 229 ? 9.436 14.170 -11.981 1.00 95.00 229 MET A C 1
ATOM 1848 O O . MET A 1 229 ? 9.760 14.663 -10.901 1.00 95.00 229 MET A O 1
ATOM 1852 N N . GLU A 1 230 ? 8.265 14.431 -12.571 1.00 94.50 230 GLU A N 1
ATOM 1853 C CA . GLU A 1 230 ? 7.223 15.258 -11.946 1.00 94.50 230 GLU A CA 1
ATOM 1854 C C . GLU A 1 230 ? 6.695 14.616 -10.663 1.00 94.50 230 GLU A C 1
ATOM 1856 O O . GLU A 1 230 ? 6.702 15.262 -9.619 1.00 94.50 230 GLU A O 1
ATOM 1861 N N . ARG A 1 231 ? 6.328 13.330 -10.705 1.00 92.12 231 ARG A N 1
ATOM 1862 C CA . ARG A 1 231 ? 5.837 12.593 -9.530 1.00 92.12 231 ARG A CA 1
ATOM 1863 C C . ARG A 1 231 ? 6.845 12.578 -8.388 1.00 92.12 231 ARG A C 1
ATOM 1865 O O . ARG A 1 231 ? 6.470 12.754 -7.233 1.00 92.12 231 ARG A O 1
ATOM 1872 N N . PHE A 1 232 ? 8.127 12.419 -8.704 1.00 92.00 232 PHE A N 1
ATOM 1873 C CA . PHE A 1 232 ? 9.166 12.509 -7.689 1.00 92.00 232 PHE A CA 1
ATOM 1874 C C . PHE A 1 232 ? 9.221 13.902 -7.060 1.00 92.00 232 PHE A C 1
ATOM 1876 O O . PHE A 1 232 ? 9.249 14.009 -5.839 1.00 92.00 232 PHE A O 1
ATOM 1883 N N . ALA A 1 233 ? 9.191 14.967 -7.869 1.00 93.69 233 ALA A N 1
ATOM 1884 C CA . ALA A 1 233 ? 9.175 16.334 -7.353 1.00 93.69 233 ALA A CA 1
ATOM 1885 C C . ALA A 1 233 ? 7.942 16.593 -6.462 1.00 93.69 233 ALA A C 1
ATOM 1887 O O . ALA A 1 233 ? 8.081 17.193 -5.398 1.00 93.69 233 ALA A O 1
ATOM 1888 N N . GLU A 1 234 ? 6.764 16.087 -6.847 1.00 91.19 234 GLU A N 1
ATOM 1889 C CA . GLU A 1 234 ? 5.529 16.146 -6.045 1.00 91.19 234 GLU A CA 1
ATOM 1890 C C . GLU A 1 234 ? 5.668 15.445 -4.684 1.00 91.19 234 GLU A C 1
ATOM 1892 O O . GLU A 1 234 ? 5.116 15.926 -3.700 1.00 91.19 234 GLU A O 1
ATOM 1897 N N . SER A 1 235 ? 6.416 14.340 -4.614 1.00 86.25 235 SER A N 1
ATOM 1898 C CA . SER A 1 235 ? 6.575 13.540 -3.389 1.00 86.25 235 SER A CA 1
ATOM 1899 C C . SER A 1 235 ? 7.558 14.103 -2.353 1.00 86.25 235 SER A C 1
ATOM 1901 O O . SER A 1 235 ? 7.704 13.523 -1.279 1.00 86.25 235 SER A O 1
ATOM 1903 N N . LEU A 1 236 ? 8.273 15.190 -2.660 1.00 86.44 236 LEU A N 1
ATOM 1904 C CA . LEU A 1 236 ? 9.282 15.751 -1.759 1.00 86.44 236 LEU A CA 1
ATOM 1905 C C . LEU A 1 236 ? 8.662 16.661 -0.693 1.00 86.44 236 LEU A C 1
ATOM 1907 O O . LEU A 1 236 ? 7.960 17.613 -1.020 1.00 86.44 236 LEU A O 1
ATOM 1911 N N . ASP A 1 237 ? 9.047 16.438 0.566 1.00 87.38 237 ASP A N 1
ATOM 1912 C CA . ASP A 1 237 ? 8.741 17.348 1.682 1.00 87.38 237 ASP A CA 1
ATOM 1913 C C . ASP A 1 237 ? 9.615 18.622 1.678 1.00 87.38 237 ASP A C 1
ATOM 1915 O O . ASP A 1 237 ? 9.272 19.624 2.307 1.00 87.38 237 ASP A O 1
ATOM 1919 N N . ASP A 1 238 ? 10.772 18.599 1.000 1.00 88.75 238 ASP A N 1
ATOM 1920 C CA . ASP A 1 238 ? 11.642 19.773 0.848 1.00 88.75 238 ASP A CA 1
ATOM 1921 C C . ASP A 1 238 ? 11.055 20.729 -0.201 1.00 88.75 238 ASP A C 1
ATOM 1923 O O . ASP A 1 238 ? 11.297 20.586 -1.402 1.00 88.75 238 ASP A O 1
ATOM 1927 N N . GLU A 1 239 ? 10.298 21.723 0.272 1.00 93.06 239 GLU A N 1
ATOM 1928 C CA . GLU A 1 239 ? 9.653 22.742 -0.566 1.00 93.06 239 GLU A CA 1
ATOM 1929 C C . GLU A 1 239 ? 10.651 23.499 -1.467 1.00 93.06 239 GLU A C 1
ATOM 1931 O O . GLU A 1 239 ? 10.317 23.851 -2.598 1.00 93.06 239 GLU A O 1
ATOM 1936 N N . ILE A 1 240 ? 11.893 23.728 -1.011 1.00 93.69 240 ILE A N 1
ATOM 1937 C CA . ILE A 1 240 ? 12.899 24.472 -1.788 1.00 93.69 240 ILE A CA 1
ATOM 1938 C C . ILE A 1 240 ? 13.367 23.625 -2.969 1.00 93.69 240 ILE A C 1
ATOM 1940 O O . ILE A 1 240 ? 13.408 24.105 -4.106 1.00 93.69 240 ILE A O 1
ATOM 1944 N N . LEU A 1 241 ? 13.717 22.364 -2.706 1.00 92.44 241 LEU A N 1
ATOM 1945 C CA . LEU A 1 241 ? 14.136 21.442 -3.756 1.00 92.44 241 LEU A CA 1
ATOM 1946 C C . LEU A 1 241 ? 12.981 21.140 -4.717 1.00 92.44 241 LEU A C 1
ATOM 1948 O O . LEU A 1 241 ? 13.190 21.103 -5.928 1.00 92.44 241 LEU A O 1
ATOM 1952 N N . GLN A 1 242 ? 11.763 20.971 -4.201 1.00 94.50 242 GLN A N 1
ATOM 1953 C CA . GLN A 1 242 ? 10.563 20.773 -5.008 1.00 94.50 242 GLN A CA 1
ATOM 1954 C C . GLN A 1 242 ? 10.353 21.929 -6.001 1.00 94.50 242 GLN A C 1
ATOM 1956 O O . GLN A 1 242 ? 10.209 21.687 -7.203 1.00 94.50 242 GLN A O 1
ATOM 1961 N N . GLU A 1 243 ? 10.387 23.185 -5.538 1.00 95.06 243 GLU A N 1
ATOM 1962 C CA . GLU A 1 243 ? 10.264 24.361 -6.410 1.00 95.06 243 GLU A CA 1
ATOM 1963 C C . GLU A 1 243 ? 11.375 24.414 -7.473 1.00 95.06 243 GLU A C 1
ATOM 1965 O O . GLU A 1 243 ? 11.108 24.717 -8.642 1.00 95.06 243 GLU A O 1
ATOM 1970 N N . GLU A 1 244 ? 12.620 24.092 -7.100 1.00 95.94 244 GLU A N 1
ATOM 1971 C CA . GLU A 1 244 ? 13.750 24.050 -8.034 1.00 95.94 244 GLU A CA 1
ATOM 1972 C C . GLU A 1 244 ? 13.565 22.967 -9.110 1.00 95.94 244 GLU A C 1
ATOM 1974 O O . GLU A 1 244 ? 13.787 23.233 -10.298 1.00 95.94 244 GLU A O 1
ATOM 1979 N N . LEU A 1 245 ? 13.106 21.771 -8.728 1.00 95.94 245 LEU A N 1
ATOM 1980 C CA . LEU A 1 245 ? 12.843 20.671 -9.656 1.00 95.94 245 LEU A CA 1
ATOM 1981 C C . LEU A 1 245 ? 11.724 21.021 -10.643 1.00 95.94 245 LEU A C 1
ATOM 1983 O O . LEU A 1 245 ? 11.909 20.873 -11.855 1.00 95.94 245 LEU A O 1
ATOM 1987 N N . PHE A 1 246 ? 10.604 21.573 -10.170 1.00 96.06 246 PHE A N 1
ATOM 1988 C CA . PHE A 1 246 ? 9.539 22.035 -11.063 1.00 96.06 246 PHE A CA 1
ATOM 1989 C C . PHE A 1 246 ? 9.996 23.159 -11.984 1.00 96.06 246 PHE A C 1
ATOM 1991 O O . PHE A 1 246 ? 9.618 23.189 -13.163 1.00 96.06 246 PHE A O 1
ATOM 1998 N N . TYR A 1 247 ? 10.834 24.071 -11.486 1.00 95.75 247 TYR A N 1
ATOM 1999 C CA . TYR A 1 247 ? 11.431 25.096 -12.325 1.00 95.75 247 TYR A CA 1
ATOM 2000 C C . TYR A 1 247 ? 12.241 24.455 -13.456 1.00 95.75 247 TYR A C 1
ATOM 2002 O O . TYR A 1 247 ? 11.986 24.756 -14.623 1.00 95.75 247 TYR A O 1
ATOM 2010 N N . VAL A 1 248 ? 13.169 23.538 -13.170 1.00 96.50 248 VAL A N 1
ATOM 2011 C CA . VAL A 1 248 ? 14.011 22.952 -14.226 1.00 96.50 248 VAL A CA 1
ATOM 2012 C C . VAL A 1 248 ? 13.242 22.050 -15.194 1.00 96.50 248 VAL A C 1
ATOM 2014 O O . VAL A 1 248 ? 13.574 22.049 -16.384 1.00 96.50 248 VAL A O 1
ATOM 2017 N N . LEU A 1 249 ? 12.203 21.348 -14.730 1.00 94.94 249 LEU A N 1
ATOM 2018 C CA . LEU A 1 249 ? 11.341 20.506 -15.569 1.00 94.94 249 LEU A CA 1
ATOM 2019 C C . LEU A 1 249 ? 10.510 21.326 -16.566 1.00 94.94 249 LEU A C 1
ATOM 2021 O O . LEU A 1 249 ? 10.320 20.908 -17.705 1.00 94.94 249 LEU A O 1
ATOM 2025 N N . ASN A 1 250 ? 10.109 22.546 -16.206 1.00 93.44 250 ASN A N 1
ATOM 2026 C CA . ASN A 1 250 ? 9.352 23.436 -17.094 1.00 93.44 250 ASN A CA 1
ATOM 2027 C C . ASN A 1 250 ? 10.228 24.279 -18.049 1.00 93.44 250 ASN A C 1
ATOM 2029 O O . ASN A 1 250 ? 9.724 25.150 -18.762 1.00 93.44 250 ASN A O 1
ATOM 2033 N N . HIS A 1 251 ? 11.547 24.049 -18.081 1.00 92.62 251 HIS A N 1
ATOM 2034 C CA . HIS A 1 251 ? 12.502 24.826 -18.882 1.00 92.62 251 HIS A CA 1
ATOM 2035 C C . HIS A 1 251 ? 13.273 23.970 -19.903 1.00 92.62 251 HIS A C 1
ATOM 2037 O O . HIS A 1 251 ? 13.050 22.777 -20.092 1.00 92.62 251 HIS A O 1
ATOM 2043 N N . ARG A 1 252 ? 14.184 24.604 -20.658 1.00 92.69 252 ARG A N 1
ATOM 2044 C CA . ARG A 1 252 ? 14.969 23.923 -21.701 1.00 92.69 252 ARG A CA 1
ATOM 2045 C C . ARG A 1 252 ? 15.893 22.867 -21.099 1.00 92.69 252 ARG A C 1
ATOM 2047 O O . ARG A 1 252 ? 16.689 23.195 -20.227 1.00 92.69 252 ARG A O 1
ATOM 2054 N N . LYS A 1 253 ? 15.909 21.681 -21.718 1.00 92.38 253 LYS A N 1
ATOM 2055 C CA . LYS A 1 253 ? 16.698 20.499 -21.313 1.00 92.38 253 LYS A CA 1
ATOM 2056 C C . LYS A 1 253 ? 16.286 19.955 -19.933 1.00 92.38 253 LYS A C 1
ATOM 2058 O O . LYS A 1 253 ? 17.155 19.799 -19.073 1.00 92.38 253 LYS A O 1
ATOM 2063 N N . PRO A 1 254 ? 14.994 19.641 -19.739 1.00 94.12 254 PRO A N 1
ATOM 2064 C CA . PRO A 1 254 ? 14.455 19.275 -18.431 1.00 94.12 254 PRO A CA 1
ATOM 2065 C C . PRO A 1 254 ? 15.189 18.082 -17.814 1.00 94.12 254 PRO A C 1
ATOM 2067 O O . PRO A 1 254 ? 15.704 18.202 -16.712 1.00 94.12 254 PRO A O 1
ATOM 2070 N N . PHE A 1 255 ? 15.390 16.998 -18.569 1.00 93.81 255 PHE A N 1
ATOM 2071 C CA . PHE A 1 255 ? 16.088 15.794 -18.094 1.00 93.81 255 PHE A CA 1
ATOM 2072 C C . PHE A 1 255 ? 17.516 16.060 -17.599 1.00 93.81 255 PHE A C 1
ATOM 2074 O O . PHE A 1 255 ? 17.922 15.575 -16.546 1.00 93.81 255 PHE A O 1
ATOM 2081 N N . ALA A 1 256 ? 18.296 16.837 -18.358 1.00 94.62 256 ALA A N 1
ATOM 2082 C CA . ALA A 1 256 ? 19.687 17.120 -18.008 1.00 94.62 256 ALA A CA 1
ATOM 2083 C C . ALA A 1 256 ? 19.785 18.033 -16.780 1.00 94.62 256 ALA A C 1
ATOM 2085 O O . ALA A 1 256 ? 20.655 17.829 -15.936 1.00 94.62 256 ALA A O 1
ATOM 2086 N N . ASN A 1 257 ? 18.897 19.024 -16.680 1.00 95.81 257 ASN A N 1
ATOM 2087 C CA . ASN A 1 257 ? 18.886 19.952 -15.556 1.00 95.81 257 ASN A CA 1
ATOM 2088 C C . ASN A 1 257 ? 18.345 19.285 -14.289 1.00 95.81 257 ASN A C 1
ATOM 2090 O O . ASN A 1 257 ? 18.960 19.433 -13.243 1.00 95.81 257 ASN A O 1
ATOM 2094 N N . PHE A 1 258 ? 17.263 18.508 -14.390 1.00 96.69 258 PHE A N 1
ATOM 2095 C CA . PHE A 1 258 ? 16.734 17.697 -13.293 1.00 96.69 258 PHE A CA 1
ATOM 2096 C C . PHE A 1 258 ? 17.830 16.801 -12.719 1.00 96.69 258 PHE A C 1
ATOM 2098 O O . PHE A 1 258 ? 18.133 16.867 -11.531 1.00 96.69 258 PHE A O 1
ATOM 2105 N N . LYS A 1 259 ? 18.515 16.042 -13.585 1.00 94.81 259 LYS A N 1
ATOM 2106 C CA . LYS A 1 259 ? 19.631 15.191 -13.166 1.00 94.81 259 LYS A CA 1
ATOM 2107 C C . LYS A 1 259 ? 20.738 15.993 -12.482 1.00 94.81 259 LYS A C 1
ATOM 2109 O O . LYS A 1 259 ? 21.253 15.552 -11.465 1.00 94.81 259 LYS A O 1
ATOM 2114 N N . ALA A 1 260 ? 21.089 17.166 -13.008 1.00 95.81 260 ALA A N 1
ATOM 2115 C CA . ALA A 1 260 ? 22.100 18.018 -12.392 1.00 95.81 260 ALA A CA 1
ATOM 2116 C C . ALA A 1 260 ? 21.682 18.526 -11.001 1.00 95.81 260 ALA A C 1
ATOM 2118 O O . ALA A 1 260 ? 22.535 18.602 -10.123 1.00 95.81 260 ALA A O 1
ATOM 2119 N N . VAL A 1 261 ? 20.407 18.859 -10.787 1.00 96.12 261 VAL A N 1
ATOM 2120 C CA . VAL A 1 261 ? 19.894 19.261 -9.467 1.00 96.12 261 VAL A CA 1
ATOM 2121 C C . VAL A 1 261 ? 19.965 18.079 -8.495 1.00 96.12 261 VAL A C 1
ATOM 2123 O O . VAL A 1 261 ? 20.557 18.205 -7.427 1.00 96.12 261 VAL A O 1
ATOM 2126 N N . ILE A 1 262 ? 19.461 16.908 -8.897 1.00 94.19 262 ILE A N 1
ATOM 2127 C CA . ILE A 1 262 ? 19.456 15.692 -8.069 1.00 94.19 262 ILE A CA 1
ATOM 2128 C C . ILE A 1 262 ? 20.867 15.191 -7.741 1.00 94.19 262 ILE A C 1
ATOM 2130 O O . ILE A 1 262 ? 21.151 14.870 -6.593 1.00 94.19 262 ILE A O 1
ATOM 2134 N N . ASP A 1 263 ? 21.777 15.142 -8.718 1.00 92.38 263 ASP A N 1
ATOM 2135 C CA . ASP A 1 263 ? 23.146 14.653 -8.502 1.00 92.38 263 ASP A CA 1
ATOM 2136 C C . ASP A 1 263 ? 23.941 15.540 -7.521 1.00 92.38 263 ASP A C 1
ATOM 2138 O O . ASP A 1 263 ? 24.927 15.078 -6.944 1.00 92.38 263 ASP A O 1
ATOM 2142 N N . ASN A 1 264 ? 23.526 16.798 -7.331 1.00 91.94 264 ASN A N 1
ATOM 2143 C CA . ASN A 1 264 ? 24.132 17.740 -6.388 1.00 91.94 264 ASN A CA 1
ATOM 2144 C C . ASN A 1 264 ? 23.343 17.890 -5.073 1.00 91.94 264 ASN A C 1
ATOM 2146 O O . ASN A 1 264 ? 23.729 18.716 -4.244 1.00 91.94 264 ASN A O 1
ATOM 2150 N N . SER A 1 265 ? 22.268 17.122 -4.872 1.00 89.56 265 SER A N 1
ATOM 2151 C CA . SER A 1 265 ? 21.448 17.159 -3.659 1.00 89.56 265 SER A CA 1
ATOM 2152 C C . SER A 1 265 ? 21.635 15.906 -2.799 1.00 89.56 265 SER A C 1
ATOM 2154 O O . SER A 1 265 ? 22.215 14.901 -3.215 1.00 89.56 265 SER A O 1
ATOM 2156 N N . GLU A 1 266 ? 21.113 15.955 -1.575 1.00 88.38 266 GLU A N 1
ATOM 2157 C CA . GLU A 1 266 ? 21.078 14.804 -0.662 1.00 88.38 266 GLU A CA 1
ATOM 2158 C C . GLU A 1 266 ? 20.049 13.743 -1.109 1.00 88.38 266 GLU A C 1
ATOM 2160 O O . GLU A 1 266 ? 20.066 12.614 -0.628 1.00 88.38 266 GLU A O 1
ATOM 2165 N N . HIS A 1 267 ? 19.196 14.068 -2.090 1.00 87.00 267 HIS A N 1
ATOM 2166 C CA . HIS A 1 267 ? 18.088 13.229 -2.558 1.00 87.00 267 HIS A CA 1
ATOM 2167 C C . HIS A 1 267 ? 18.455 12.313 -3.732 1.00 87.00 267 HIS A C 1
ATOM 2169 O O . HIS A 1 267 ? 17.578 11.670 -4.308 1.00 87.00 267 HIS A O 1
ATOM 2175 N N . ARG A 1 268 ? 19.738 12.221 -4.102 1.00 87.38 268 ARG A N 1
ATOM 2176 C CA . ARG A 1 268 ? 20.201 11.358 -5.200 1.00 87.38 268 ARG A CA 1
ATOM 2177 C C . ARG A 1 268 ? 19.810 9.892 -5.015 1.00 87.38 268 ARG A C 1
ATOM 2179 O O . ARG A 1 268 ? 19.375 9.253 -5.969 1.00 87.38 268 ARG A O 1
ATOM 2186 N N . GLU A 1 269 ? 19.986 9.363 -3.806 1.00 82.69 269 GLU A N 1
ATOM 2187 C CA . GLU A 1 269 ? 19.605 7.982 -3.491 1.00 82.69 269 GLU A CA 1
ATOM 2188 C C . GLU A 1 269 ? 18.082 7.828 -3.492 1.00 82.69 269 GLU A C 1
ATOM 2190 O O . GLU A 1 269 ? 17.576 6.902 -4.118 1.00 82.69 269 GLU A O 1
ATOM 2195 N N . ASN A 1 270 ? 17.350 8.784 -2.911 1.00 85.50 270 ASN A N 1
ATOM 2196 C CA . ASN A 1 270 ? 15.883 8.782 -2.901 1.00 85.50 270 ASN A CA 1
ATOM 2197 C C . ASN A 1 270 ? 15.304 8.765 -4.322 1.00 85.50 270 ASN A C 1
ATOM 2199 O O . ASN A 1 270 ? 14.383 8.004 -4.594 1.00 85.50 270 ASN A O 1
ATOM 2203 N N . TRP A 1 271 ? 15.873 9.549 -5.243 1.00 91.50 271 TRP A N 1
ATOM 2204 C CA . TRP A 1 271 ? 15.488 9.523 -6.655 1.00 91.50 271 TRP A CA 1
ATOM 2205 C C . TRP A 1 271 ? 15.734 8.156 -7.295 1.00 91.50 271 TRP A C 1
ATOM 2207 O O . TRP A 1 271 ? 14.883 7.667 -8.034 1.00 91.50 271 TRP A O 1
ATOM 2217 N N . PHE A 1 272 ? 16.886 7.532 -7.026 1.00 86.50 272 PHE A N 1
ATOM 2218 C CA . PHE A 1 272 ? 17.193 6.212 -7.573 1.00 86.50 272 PHE A CA 1
ATOM 2219 C C . PHE A 1 272 ? 16.193 5.156 -7.087 1.00 86.50 272 PHE A C 1
ATOM 2221 O O . PHE A 1 272 ? 15.658 4.422 -7.914 1.00 86.50 272 PHE A O 1
ATOM 2228 N N . TYR A 1 273 ? 15.907 5.117 -5.782 1.00 85.94 273 TYR A N 1
ATOM 2229 C CA . TYR A 1 273 ? 14.913 4.201 -5.218 1.00 85.94 273 TYR A CA 1
ATOM 2230 C C . TYR A 1 273 ? 13.516 4.463 -5.783 1.00 85.94 273 TYR A C 1
ATOM 2232 O O . TYR A 1 273 ? 12.887 3.538 -6.283 1.00 85.94 273 TYR A O 1
ATOM 2240 N N . PHE A 1 274 ? 13.069 5.722 -5.794 1.00 88.81 274 PHE A N 1
ATOM 2241 C CA . PHE A 1 274 ? 11.763 6.100 -6.335 1.00 88.81 274 PHE A CA 1
ATOM 2242 C C . PHE A 1 274 ? 11.602 5.673 -7.796 1.00 88.81 274 PHE A C 1
ATOM 2244 O O . PHE A 1 274 ? 10.607 5.057 -8.170 1.00 88.81 274 PHE A O 1
ATOM 2251 N N . LYS A 1 275 ? 12.604 5.976 -8.630 1.00 91.12 275 LYS A N 1
ATOM 2252 C CA . LYS A 1 275 ? 12.588 5.600 -10.042 1.00 91.12 275 LYS A CA 1
ATOM 2253 C C . LYS A 1 275 ? 12.559 4.082 -10.211 1.00 91.12 275 LYS A C 1
ATOM 2255 O O . LYS A 1 275 ? 11.843 3.600 -11.081 1.00 91.12 275 LYS A O 1
ATOM 2260 N N . MET A 1 276 ? 13.340 3.344 -9.420 1.00 92.62 276 MET A N 1
ATOM 2261 C CA . MET A 1 276 ? 13.393 1.887 -9.528 1.00 92.62 276 MET A CA 1
ATOM 2262 C C . MET A 1 276 ? 12.061 1.250 -9.135 1.00 92.62 276 MET A C 1
ATOM 2264 O O . MET A 1 276 ? 11.558 0.453 -9.913 1.00 92.62 276 MET A O 1
ATOM 2268 N N . ASN A 1 277 ? 11.450 1.664 -8.020 1.00 88.25 277 ASN A N 1
ATOM 2269 C CA . ASN A 1 277 ? 10.128 1.174 -7.617 1.00 88.25 277 ASN A CA 1
ATOM 2270 C C . ASN A 1 277 ? 9.087 1.432 -8.712 1.00 88.25 277 ASN A C 1
ATOM 2272 O O . ASN A 1 277 ? 8.404 0.510 -9.140 1.00 88.25 277 ASN A O 1
ATOM 2276 N N . TRP A 1 278 ? 9.056 2.649 -9.267 1.00 92.25 278 TRP A N 1
ATOM 2277 C CA . TRP A 1 278 ? 8.141 2.977 -10.362 1.00 92.25 278 TRP A CA 1
ATOM 2278 C C . TRP A 1 278 ? 8.344 2.068 -11.585 1.00 92.25 278 TRP A C 1
ATOM 2280 O O . TRP A 1 278 ? 7.383 1.623 -12.208 1.00 92.25 278 TRP A O 1
ATOM 2290 N N . LEU A 1 279 ? 9.600 1.789 -11.951 1.00 94.88 279 LEU A N 1
ATOM 2291 C CA . LEU A 1 279 ? 9.921 0.896 -13.066 1.00 94.88 279 LEU A CA 1
ATOM 2292 C C . LEU A 1 279 ? 9.539 -0.557 -12.770 1.00 94.88 279 LEU A C 1
ATOM 2294 O O . LEU A 1 279 ? 9.084 -1.251 -13.675 1.00 94.88 279 LEU A O 1
ATOM 2298 N N . GLU A 1 280 ? 9.712 -1.020 -11.534 1.00 94.75 280 GLU A N 1
ATOM 2299 C CA . GLU A 1 280 ? 9.267 -2.346 -11.110 1.00 94.75 280 GLU A CA 1
ATOM 2300 C C . GLU A 1 280 ? 7.744 -2.469 -11.198 1.00 94.75 280 GLU A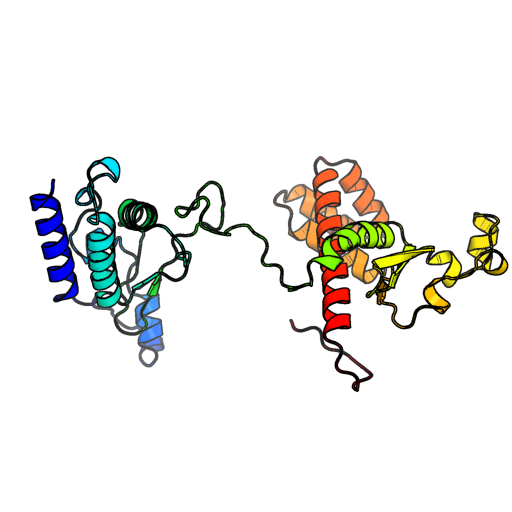 C 1
ATOM 2302 O O . GLU A 1 280 ? 7.263 -3.430 -11.796 1.00 94.75 280 GLU A O 1
ATOM 2307 N N . ASP A 1 281 ? 6.991 -1.474 -10.729 1.00 92.00 281 ASP A N 1
ATOM 2308 C CA . ASP A 1 281 ? 5.528 -1.437 -10.855 1.00 92.00 281 ASP A CA 1
ATOM 2309 C C . ASP A 1 281 ? 5.080 -1.397 -12.316 1.00 92.00 281 ASP A C 1
ATOM 2311 O O . ASP A 1 281 ? 4.157 -2.106 -12.716 1.00 92.00 281 ASP A O 1
ATOM 2315 N N . HIS A 1 282 ? 5.781 -0.637 -13.159 1.00 93.31 282 HIS A N 1
ATOM 2316 C CA . HIS A 1 282 ? 5.527 -0.633 -14.594 1.00 93.31 282 HIS A CA 1
ATOM 2317 C C . HIS A 1 282 ? 5.725 -2.029 -15.208 1.00 93.31 282 HIS A C 1
ATOM 2319 O O . HIS A 1 282 ? 4.865 -2.504 -15.953 1.00 93.31 282 HIS A O 1
ATOM 2325 N N . VAL A 1 283 ? 6.804 -2.732 -14.846 1.00 96.38 283 VAL A N 1
ATOM 2326 C CA . VAL A 1 283 ? 7.041 -4.121 -15.274 1.00 96.38 283 VAL A CA 1
ATOM 2327 C C . VAL A 1 283 ? 5.935 -5.046 -14.773 1.00 96.38 283 VAL A C 1
ATOM 2329 O O . VAL A 1 283 ? 5.420 -5.852 -15.553 1.00 96.38 283 VAL A O 1
ATOM 2332 N N . LYS A 1 284 ? 5.536 -4.921 -13.502 1.00 95.31 284 LYS A N 1
ATOM 2333 C CA . LYS A 1 284 ? 4.438 -5.706 -12.932 1.00 95.31 284 LYS A CA 1
ATOM 2334 C C . LYS A 1 284 ? 3.138 -5.487 -13.702 1.00 95.31 284 LYS A C 1
ATOM 2336 O O . LYS A 1 284 ? 2.487 -6.465 -14.064 1.00 95.31 284 LYS A O 1
ATOM 2341 N N . SER A 1 285 ? 2.815 -4.236 -14.032 1.00 94.19 285 SER A N 1
ATOM 2342 C CA . SER A 1 285 ? 1.614 -3.870 -14.789 1.00 94.19 285 SER A CA 1
ATOM 2343 C C . SER A 1 285 ? 1.570 -4.524 -16.173 1.00 94.19 285 SER A C 1
ATOM 2345 O O . SER A 1 285 ? 0.530 -5.041 -16.589 1.00 94.19 285 SER A O 1
ATOM 2347 N N . ILE A 1 286 ? 2.715 -4.587 -16.864 1.00 94.88 286 ILE A N 1
ATOM 2348 C CA . ILE A 1 286 ? 2.825 -5.232 -18.175 1.00 94.88 286 ILE A CA 1
ATOM 2349 C C . ILE A 1 286 ? 2.610 -6.737 -18.028 1.00 94.88 286 ILE A C 1
ATOM 2351 O O . ILE A 1 286 ? 1.764 -7.294 -18.720 1.00 94.88 286 ILE A O 1
ATOM 2355 N N . ILE A 1 287 ? 3.309 -7.397 -17.097 1.00 95.44 287 ILE A N 1
ATOM 2356 C CA . ILE A 1 287 ? 3.144 -8.841 -16.856 1.00 95.44 287 ILE A CA 1
ATOM 2357 C C . ILE A 1 287 ? 1.689 -9.161 -16.498 1.00 95.44 287 ILE A C 1
ATOM 2359 O O . ILE A 1 287 ? 1.120 -10.117 -17.025 1.00 95.44 287 ILE A O 1
ATOM 2363 N N . TYR A 1 288 ? 1.082 -8.355 -15.627 1.00 94.38 288 TYR A N 1
ATOM 2364 C CA . TYR A 1 288 ? -0.309 -8.509 -15.225 1.00 94.38 288 TYR A CA 1
ATOM 2365 C C . TYR A 1 288 ? -1.243 -8.422 -16.433 1.00 94.38 288 TYR A C 1
ATOM 2367 O O . TYR A 1 288 ? -2.076 -9.310 -16.624 1.00 94.38 288 TYR A O 1
ATOM 2375 N N . SER A 1 289 ? -1.068 -7.395 -17.270 1.00 92.62 289 SER A N 1
ATOM 2376 C CA . SER A 1 289 ? -1.836 -7.212 -18.502 1.00 92.62 289 SER A CA 1
ATOM 2377 C C . SER A 1 289 ? -1.688 -8.416 -19.429 1.00 92.62 289 SER A C 1
ATOM 2379 O O . SER A 1 289 ? -2.694 -8.998 -19.819 1.00 92.62 289 SER A O 1
ATOM 2381 N N . GLU A 1 290 ? -0.458 -8.863 -19.704 1.00 93.69 290 GLU A N 1
ATOM 2382 C CA . GLU A 1 290 ? -0.187 -10.020 -20.566 1.00 93.69 290 GLU A CA 1
ATOM 2383 C C . GLU A 1 290 ? -0.861 -11.310 -20.066 1.00 93.69 290 GLU A C 1
ATOM 2385 O O . GLU A 1 290 ? -1.481 -12.019 -20.857 1.00 93.69 290 GLU A O 1
ATOM 2390 N N . ILE A 1 291 ? -0.817 -11.591 -18.756 1.00 91.38 291 ILE A N 1
ATOM 2391 C CA . ILE A 1 291 ? -1.480 -12.763 -18.150 1.00 91.38 291 ILE A CA 1
ATOM 2392 C C . ILE A 1 291 ? -3.002 -12.710 -18.340 1.00 91.38 291 ILE A C 1
ATOM 2394 O O . ILE A 1 291 ? -3.645 -13.744 -18.534 1.00 91.38 291 ILE A O 1
ATOM 2398 N N . HIS A 1 292 ? -3.582 -11.513 -18.262 1.00 88.69 292 HIS A N 1
ATOM 2399 C CA . HIS A 1 292 ? -5.028 -11.303 -18.296 1.00 88.69 292 HIS A CA 1
ATOM 2400 C C . HIS A 1 292 ? -5.557 -10.918 -19.680 1.00 88.69 292 HIS A C 1
ATOM 2402 O O . HIS A 1 292 ? -6.761 -10.678 -19.822 1.00 88.69 292 HIS A O 1
ATOM 2408 N N . LYS A 1 293 ? -4.710 -10.905 -20.718 1.00 86.56 293 LYS A N 1
ATOM 2409 C CA . LYS A 1 293 ? -5.159 -10.713 -22.099 1.00 86.56 293 LYS A CA 1
ATOM 2410 C C . LYS A 1 293 ? -6.176 -11.793 -22.456 1.00 86.56 293 LYS A C 1
ATOM 2412 O O . LYS A 1 293 ? -5.858 -12.974 -22.585 1.00 86.56 293 LYS A O 1
ATOM 2417 N N . ILE A 1 294 ? -7.426 -11.383 -22.657 1.00 55.44 294 ILE A N 1
ATOM 2418 C CA . ILE A 1 294 ? -8.456 -12.253 -23.222 1.00 55.44 294 ILE A CA 1
ATOM 2419 C C . ILE A 1 294 ? -8.102 -12.440 -24.704 1.00 55.44 294 ILE A C 1
ATOM 2421 O O . ILE A 1 294 ? -8.020 -11.446 -25.428 1.00 55.44 294 ILE A O 1
ATOM 2425 N N . PRO A 1 295 ? -7.910 -13.673 -25.205 1.00 46.84 295 PRO A N 1
ATOM 2426 C CA . PRO A 1 295 ? -7.622 -13.878 -26.618 1.00 46.84 295 PRO A CA 1
ATOM 2427 C C . PRO A 1 295 ? -8.853 -13.491 -27.451 1.00 46.84 295 PRO A C 1
ATOM 2429 O O . PRO A 1 295 ? -9.795 -14.276 -27.578 1.00 46.84 295 PRO A O 1
ATOM 2432 N N . GLY A 1 296 ? -8.861 -12.272 -28.005 1.00 50.62 296 GLY A N 1
ATOM 2433 C CA . GLY A 1 296 ? -9.924 -11.829 -28.908 1.00 50.62 296 GLY A CA 1
ATOM 2434 C C . GLY A 1 296 ? -10.179 -10.331 -29.079 1.00 50.62 296 GLY A C 1
ATOM 2435 O O . GLY A 1 296 ? -10.923 -10.021 -30.005 1.00 50.62 296 GLY A O 1
ATOM 2436 N N . ASP A 1 297 ? -9.600 -9.428 -28.283 1.00 38.22 297 ASP A N 1
ATOM 2437 C CA . ASP A 1 297 ? -9.778 -7.979 -28.489 1.00 38.22 297 ASP A CA 1
ATOM 2438 C C . ASP A 1 297 ? -8.440 -7.313 -28.818 1.00 38.22 297 ASP A C 1
ATOM 2440 O O . ASP A 1 297 ? -7.563 -7.139 -27.974 1.00 38.22 297 ASP A O 1
ATOM 2444 N N . SER A 1 298 ? -8.273 -7.018 -30.102 1.00 43.88 298 SER A N 1
ATOM 2445 C CA . SER A 1 298 ? -7.295 -6.062 -30.593 1.00 43.88 298 SER A CA 1
ATOM 2446 C C . SER A 1 298 ? -7.910 -4.665 -30.547 1.00 43.88 298 SER A C 1
ATOM 2448 O O . SER A 1 298 ? -8.987 -4.468 -31.114 1.00 43.88 298 SER A O 1
ATOM 2450 N N . ASP A 1 299 ? -7.127 -3.744 -29.998 1.00 41.97 299 ASP A N 1
ATOM 2451 C CA . ASP A 1 299 ? -7.161 -2.287 -30.136 1.00 41.97 299 ASP A CA 1
ATOM 2452 C C . ASP A 1 299 ? -7.944 -1.455 -29.100 1.00 41.97 299 ASP A C 1
ATOM 2454 O O . ASP A 1 299 ? -9.162 -1.531 -28.953 1.00 41.97 299 ASP A O 1
ATOM 2458 N N . ASP A 1 300 ? -7.131 -0.565 -28.521 1.00 44.66 300 ASP A N 1
ATOM 2459 C CA . ASP A 1 300 ? -7.374 0.798 -28.056 1.00 44.66 300 ASP A CA 1
ATOM 2460 C C . ASP A 1 300 ? -7.995 1.053 -26.672 1.00 44.66 300 ASP A C 1
ATOM 2462 O O . ASP A 1 300 ? -9.174 0.835 -26.415 1.00 44.66 300 ASP A O 1
ATOM 2466 N N . ASP A 1 301 ? -7.131 1.661 -25.848 1.00 47.09 301 ASP A N 1
ATOM 2467 C CA . ASP A 1 301 ? -7.402 2.757 -24.918 1.00 47.09 301 ASP A CA 1
ATOM 2468 C C . ASP A 1 301 ? -8.532 2.568 -23.900 1.00 47.09 301 ASP A C 1
ATOM 2470 O O . ASP A 1 301 ? -9.692 2.854 -24.174 1.00 47.09 301 ASP A O 1
ATOM 2474 N N . GLU A 1 302 ? -8.148 2.249 -22.661 1.00 37.16 302 GLU A N 1
ATOM 2475 C CA . GLU A 1 302 ? -8.476 3.061 -21.477 1.00 37.16 302 GLU A CA 1
ATOM 2476 C C . GLU A 1 302 ? -7.792 2.450 -20.239 1.00 37.16 302 GLU A C 1
ATOM 2478 O O . GLU A 1 302 ? -8.178 1.392 -19.743 1.00 37.16 302 GLU A O 1
ATOM 2483 N N . LEU A 1 303 ? -6.751 3.122 -19.729 1.00 34.97 303 LEU A N 1
ATOM 2484 C CA . LEU A 1 303 ? -6.277 2.899 -18.359 1.00 34.97 303 LEU A CA 1
ATOM 2485 C C . LEU A 1 303 ? -7.402 3.324 -17.397 1.00 34.97 303 LEU A C 1
ATOM 2487 O O . LEU A 1 303 ? -7.923 4.434 -17.561 1.00 34.97 303 LEU A O 1
ATOM 2491 N N . PRO A 1 304 ? -7.789 2.501 -16.407 1.00 42.50 304 PRO A N 1
ATOM 2492 C CA . PRO A 1 304 ? -8.697 2.952 -15.368 1.00 42.50 304 PRO A CA 1
ATOM 2493 C C . PRO A 1 304 ? -7.971 3.979 -14.486 1.00 42.50 304 PRO A C 1
ATOM 2495 O O . PRO A 1 304 ? -6.786 3.841 -14.193 1.00 42.50 304 PRO A O 1
ATOM 2498 N N . PHE A 1 305 ? -8.701 5.047 -14.172 1.00 41.91 305 PHE A N 1
ATOM 2499 C CA . PHE A 1 305 ? -8.280 6.231 -13.421 1.00 41.91 305 PHE A CA 1
ATOM 2500 C C . PHE A 1 305 ? -7.733 5.941 -12.026 1.00 41.91 305 PHE A C 1
ATOM 2502 O O . PHE A 1 305 ? -8.328 5.077 -11.344 1.00 41.91 305 PHE A O 1
#

Radius of gyration: 29.01 Å; chains: 1; bounding box: 64×46×79 Å

Foldseek 3Di:
DVVLLVVLLVLLQVCLVPWADADDFDDDPVCPVPVQVSLVVTFWWWFLCVRSVPDLVSQDDLVVDDDCSLVSSVVSVVSNCVSLLEAAPQDFPPQDSSLVSQQCSVCRGPTDGSRPPPGDYDYQQPLDQVRGSSHPRGPRVVPPLPFPDDPVCVVVLLVLLVLLVVQWKWKAQPPVRDIDTHRVCQVVPQPVVCVVPVDGPVNDDDPNVVHPDIQIDGHDDPVRVLVLLLVLLVPDPPPVLSVLLVVLSVDPPSVVSNCVSLVPDPCVVVSVVSSSVVSSSVSSVSSRCVVPDDPPDDDDDDDDD

Organism: NCBI:txid1409788